Protein AF-A0A100Y0W7-F1 (afdb_monomer)

Mean predicted aligned error: 9.93 Å

Sequence (230 aa):
MTDGGTDMRRGWVAVLLLLGLSGCAISPTANEPKPDDRARCEGVLGTSAITWLQRRRAQEELRFGADLGVDAARDRILEELGAWRPDSSPTDSFSADMCFVDGDGPGDYILDYRTSHDPLETVGAQTPRGTRAKVNADVVLTSDWIPPGAESARPGEGIYRVYVACQAPQAVPEQRTGVFLRGELTDTLTGETDPRVPYTHLLHSARVMVKALGCANEPVVPARPPASVR

Solvent-accessible surface area (backbone atoms only — not comparable to full-atom values): 13471 Å² total; per-residue (Å²): 130,85,87,80,88,85,80,91,81,92,79,92,75,85,78,79,79,81,76,80,76,82,72,82,74,78,66,82,75,78,73,76,65,51,96,55,17,54,58,43,30,33,69,42,40,32,59,69,43,55,57,45,52,50,64,74,44,68,89,49,68,72,47,36,37,44,85,33,53,72,68,60,41,33,54,52,52,47,51,53,57,65,66,64,49,100,87,53,77,87,66,90,67,64,73,34,47,39,22,38,36,40,46,81,59,82,41,40,37,39,33,36,38,28,66,38,69,67,41,77,92,72,56,58,40,94,44,100,73,28,42,64,42,78,74,59,96,42,32,33,37,29,26,32,59,38,55,71,86,46,102,54,100,55,48,32,31,36,40,40,36,40,40,30,35,51,28,42,70,94,53,64,80,65,42,51,72,57,40,27,43,31,39,39,38,41,35,43,49,74,66,78,80,61,58,59,56,62,42,32,29,52,34,42,24,51,42,51,50,50,62,68,53,52,27,69,70,66,57,83,67,53,85,56,64,60,91,83,63,117

Structure (mmCIF, N/CA/C/O backbone):
data_AF-A0A100Y0W7-F1
#
_entry.id   AF-A0A100Y0W7-F1
#
loop_
_atom_site.group_PDB
_atom_site.id
_atom_site.type_symbol
_atom_site.label_atom_id
_atom_site.label_alt_id
_atom_site.label_comp_id
_atom_site.label_asym_id
_atom_site.label_entity_id
_atom_site.label_seq_id
_atom_site.pdbx_PDB_ins_code
_atom_site.Cartn_x
_atom_site.Cartn_y
_atom_site.Cartn_z
_atom_site.occupancy
_atom_site.B_iso_or_equiv
_atom_site.auth_seq_id
_atom_site.auth_comp_id
_atom_site.auth_asym_id
_atom_site.auth_atom_id
_atom_site.pdbx_PDB_model_num
ATOM 1 N N . MET A 1 1 ? -40.324 61.123 43.848 1.00 38.84 1 MET A N 1
ATOM 2 C CA . MET A 1 1 ? -41.351 62.175 43.664 1.00 38.84 1 MET A CA 1
ATOM 3 C C . MET A 1 1 ? -41.024 62.909 42.378 1.00 38.84 1 MET A C 1
ATOM 5 O O . MET A 1 1 ? -39.833 63.068 42.152 1.00 38.84 1 MET A O 1
ATOM 9 N N . THR A 1 2 ? -42.053 63.296 41.606 1.00 40.06 2 THR A N 1
ATOM 10 C CA . THR A 1 2 ? -42.031 64.226 40.443 1.00 40.06 2 THR A CA 1
ATOM 11 C C . THR A 1 2 ? -41.002 63.899 39.346 1.00 40.06 2 THR A C 1
ATOM 13 O O . THR A 1 2 ? -39.807 64.065 39.552 1.00 40.06 2 THR A O 1
ATOM 16 N N . ASP A 1 3 ? -41.397 63.287 38.226 1.00 39.16 3 ASP A N 1
ATOM 17 C CA . ASP A 1 3 ? -42.003 63.907 37.014 1.00 39.16 3 ASP A CA 1
ATOM 18 C C . ASP A 1 3 ? -40.932 64.026 35.906 1.00 39.16 3 ASP A C 1
ATOM 20 O O . ASP A 1 3 ? -39.749 64.119 36.210 1.00 39.16 3 ASP A O 1
ATOM 24 N N . GLY A 1 4 ? -41.235 63.999 34.604 1.00 37.53 4 GLY A N 1
ATOM 25 C CA . GLY A 1 4 ? -42.529 63.824 33.933 1.00 37.53 4 GLY A CA 1
ATOM 26 C C . GLY A 1 4 ? -42.511 64.469 32.535 1.00 37.53 4 GLY A C 1
ATOM 27 O O . GLY A 1 4 ? -42.397 65.685 32.439 1.00 37.53 4 GLY A O 1
ATOM 28 N N . GLY A 1 5 ? -42.634 63.669 31.460 1.00 39.38 5 GLY A N 1
ATOM 29 C CA . GLY A 1 5 ? -42.641 64.137 30.053 1.00 39.38 5 GLY A CA 1
ATOM 30 C C . GLY A 1 5 ? -41.323 64.781 29.571 1.00 39.38 5 GLY A C 1
ATOM 31 O O . GLY A 1 5 ? -40.375 64.882 30.338 1.00 39.38 5 GLY A O 1
ATOM 32 N N . THR A 1 6 ? -41.134 65.260 28.334 1.00 42.31 6 THR A N 1
ATOM 33 C CA . THR A 1 6 ? -41.807 65.144 27.007 1.00 42.31 6 THR A CA 1
ATOM 34 C C . THR A 1 6 ? -40.937 65.974 26.030 1.00 42.31 6 THR A C 1
ATOM 36 O O . THR A 1 6 ? -40.366 66.968 26.467 1.00 42.31 6 THR A O 1
ATOM 39 N N . ASP A 1 7 ? -40.779 65.731 24.725 1.00 39.69 7 ASP A N 1
ATOM 40 C CA . ASP A 1 7 ? -41.197 64.678 23.778 1.00 39.69 7 ASP A CA 1
ATOM 41 C C . ASP A 1 7 ? -40.326 64.829 22.487 1.00 39.69 7 ASP A C 1
ATOM 43 O O . ASP A 1 7 ? -39.517 65.750 22.398 1.00 39.69 7 ASP A O 1
ATOM 47 N N . MET A 1 8 ? -40.554 64.008 21.450 1.00 42.62 8 MET A N 1
ATOM 48 C CA . MET A 1 8 ? -40.401 64.373 20.028 1.00 42.62 8 MET A CA 1
ATOM 49 C C . MET A 1 8 ? -38.984 64.724 19.498 1.00 42.62 8 MET A C 1
ATOM 51 O O . MET A 1 8 ? -38.523 65.858 19.611 1.00 42.62 8 MET A O 1
ATOM 55 N N . ARG A 1 9 ? -38.407 63.847 18.650 1.00 45.84 9 ARG A N 1
ATOM 56 C CA . ARG A 1 9 ? -38.307 64.102 17.184 1.00 45.84 9 ARG A CA 1
ATOM 57 C C . ARG A 1 9 ? -37.548 63.035 16.372 1.00 45.84 9 ARG A C 1
ATOM 59 O O . ARG A 1 9 ? -36.381 62.753 16.593 1.00 45.84 9 ARG A O 1
ATOM 66 N N . ARG A 1 10 ? -38.249 62.566 15.332 1.00 44.84 10 ARG A N 1
ATOM 67 C CA . ARG A 1 10 ? -37.795 62.119 13.995 1.00 44.84 10 ARG A CA 1
ATOM 68 C C . ARG A 1 10 ? -36.280 62.142 13.701 1.00 44.84 10 ARG A C 1
ATOM 70 O O . ARG A 1 10 ? -35.691 63.213 13.600 1.00 44.84 10 ARG A O 1
ATOM 77 N N . GLY A 1 11 ? -35.744 60.979 13.323 1.00 40.19 11 GLY A N 1
ATOM 78 C CA . GLY A 1 11 ? -34.433 60.839 12.678 1.00 40.19 11 GLY A CA 1
ATOM 79 C C . GLY A 1 11 ? -34.201 59.433 12.115 1.00 40.19 11 GLY A C 1
ATOM 80 O O . GLY A 1 11 ? -33.427 58.668 12.676 1.00 40.19 11 GLY A O 1
ATOM 81 N N . TRP A 1 12 ? -34.893 59.065 11.031 1.00 44.53 12 TRP A N 1
ATOM 82 C CA . TRP A 1 12 ? -34.631 57.801 10.326 1.00 44.53 12 TRP A CA 1
ATOM 83 C C . TRP A 1 12 ? -33.317 57.893 9.538 1.00 44.53 12 TRP A C 1
ATOM 85 O O . TRP A 1 12 ? -33.258 58.627 8.555 1.00 44.53 12 TRP A O 1
ATOM 95 N N . VAL A 1 13 ? -32.316 57.085 9.898 1.00 44.44 13 VAL A N 1
ATOM 96 C CA . VAL A 1 13 ? -31.247 56.666 8.976 1.00 44.44 13 VAL A CA 1
ATOM 97 C C . VAL A 1 13 ? -30.978 55.178 9.194 1.00 44.44 13 VAL A C 1
ATOM 99 O O . VAL A 1 13 ? -30.168 54.786 10.031 1.00 44.44 13 VAL A O 1
ATOM 102 N N . ALA A 1 14 ? -31.680 54.332 8.441 1.00 45.69 14 ALA A N 1
ATOM 103 C CA . ALA A 1 14 ? -31.374 52.909 8.375 1.00 45.69 14 ALA A CA 1
ATOM 104 C C . ALA A 1 14 ? -30.147 52.707 7.470 1.00 45.69 14 ALA A C 1
ATOM 106 O O . ALA A 1 14 ? -30.276 52.601 6.251 1.00 45.69 14 ALA A O 1
ATOM 107 N N . VAL A 1 15 ? -28.950 52.675 8.061 1.00 48.25 15 VAL A N 1
ATOM 108 C CA . VAL A 1 15 ? -27.731 52.280 7.341 1.00 48.25 15 VAL A CA 1
ATOM 109 C C . VAL A 1 15 ? -27.746 50.761 7.170 1.00 48.25 15 VAL A C 1
ATOM 111 O O . VAL A 1 15 ? -27.302 50.016 8.042 1.00 48.25 15 VAL A O 1
ATOM 114 N N . LEU A 1 16 ? -28.271 50.297 6.035 1.00 47.94 16 LEU A N 1
ATOM 115 C CA . LEU A 1 16 ? -28.140 48.907 5.598 1.00 47.94 16 LEU A CA 1
ATOM 116 C C . LEU A 1 16 ? -26.684 48.634 5.197 1.00 47.94 16 LEU A C 1
ATOM 118 O O . LEU A 1 16 ? -26.295 48.771 4.038 1.00 47.94 16 LEU A O 1
ATOM 122 N N . LEU A 1 17 ? -25.878 48.239 6.184 1.00 46.84 17 LEU A N 1
ATOM 123 C CA . LEU A 1 17 ? -24.559 47.649 5.981 1.00 46.84 17 LEU A CA 1
ATOM 124 C C . LEU A 1 17 ? -24.714 46.279 5.306 1.00 46.84 17 LEU A C 1
ATOM 126 O O . LEU A 1 17 ? -24.784 45.243 5.965 1.00 46.84 17 LEU A O 1
ATOM 130 N N . LEU A 1 18 ? -24.748 46.286 3.973 1.00 47.66 18 LEU A N 1
ATOM 131 C CA . LEU A 1 18 ? -24.557 45.100 3.139 1.00 47.66 18 LEU A CA 1
ATOM 132 C C . LEU A 1 18 ? -23.098 44.634 3.243 1.00 47.66 18 LEU A C 1
ATOM 134 O O . LEU A 1 18 ? -22.285 44.835 2.341 1.00 47.66 18 LEU A O 1
ATOM 138 N N . LEU A 1 19 ? -22.766 43.999 4.368 1.00 48.84 19 LEU A N 1
ATOM 139 C CA . LEU A 1 19 ? -21.557 43.199 4.504 1.00 48.84 19 LEU A CA 1
ATOM 140 C C . LEU A 1 19 ? -21.728 41.934 3.660 1.00 48.84 19 LEU A C 1
ATOM 142 O O . LEU A 1 19 ? -22.227 40.911 4.126 1.00 48.84 19 LEU A O 1
ATOM 146 N N . GLY A 1 20 ? -21.316 42.035 2.396 1.00 42.75 20 GLY A N 1
ATOM 147 C CA . GLY A 1 20 ? -21.128 40.893 1.512 1.00 42.75 20 GLY A CA 1
ATOM 148 C C . GLY A 1 20 ? -20.029 39.992 2.061 1.00 42.75 20 GLY A C 1
ATOM 149 O O . GLY A 1 20 ? -18.862 40.134 1.702 1.00 42.75 20 GLY A O 1
ATOM 150 N N . LEU A 1 21 ? -20.405 39.073 2.950 1.00 44.41 21 LEU A N 1
ATOM 151 C CA . LEU A 1 21 ? -19.554 37.972 3.375 1.00 44.41 21 LEU A CA 1
ATOM 152 C C . LEU A 1 21 ? -19.380 37.025 2.186 1.00 44.41 21 LEU A C 1
ATOM 154 O O . LEU A 1 21 ? -20.158 36.091 2.000 1.00 44.41 21 LEU A O 1
ATOM 158 N N . SER A 1 22 ? -18.338 37.276 1.393 1.00 43.94 22 SER A N 1
ATOM 159 C CA . SER A 1 22 ? -17.788 36.341 0.409 1.00 43.94 22 SER A CA 1
ATOM 160 C C . SER A 1 22 ? -17.183 35.137 1.134 1.00 43.94 22 SER A C 1
ATOM 162 O O . SER A 1 22 ? -15.966 34.970 1.210 1.00 43.94 22 SER A O 1
ATOM 164 N N . GLY A 1 23 ? -18.051 34.322 1.731 1.00 41.88 23 GLY A N 1
ATOM 165 C CA . GLY A 1 23 ? -17.698 33.080 2.390 1.00 41.88 23 GLY A CA 1
ATOM 166 C C . GLY A 1 23 ? -17.291 32.044 1.357 1.00 41.88 23 GLY A C 1
ATOM 167 O O . GLY A 1 23 ? -18.095 31.192 0.992 1.00 41.88 23 GLY A O 1
ATOM 168 N N . CYS A 1 24 ? -16.031 32.085 0.922 1.00 47.50 24 CYS A N 1
ATOM 169 C CA . CYS A 1 24 ? -15.380 30.982 0.218 1.00 47.50 24 CYS A CA 1
ATOM 170 C C . CYS A 1 24 ? -15.120 29.815 1.186 1.00 47.50 24 CYS A C 1
ATOM 172 O O . CYS A 1 24 ? -13.986 29.386 1.382 1.00 47.50 24 CYS A O 1
ATOM 174 N N . ALA A 1 25 ? -16.186 29.300 1.799 1.00 42.66 25 ALA A N 1
ATOM 175 C CA . ALA A 1 25 ? -16.190 28.022 2.484 1.00 42.66 25 ALA A CA 1
ATOM 176 C C . ALA A 1 25 ? -16.326 26.919 1.428 1.00 42.66 25 ALA A C 1
ATOM 178 O O . ALA A 1 25 ? -17.373 26.288 1.289 1.00 42.66 25 ALA A O 1
ATOM 179 N N . ILE A 1 26 ? -15.247 26.691 0.672 1.00 40.62 26 ILE A N 1
ATOM 180 C CA . ILE A 1 26 ? -15.052 25.409 -0.007 1.00 40.62 26 ILE A CA 1
ATOM 181 C C . ILE A 1 26 ? -14.664 24.418 1.093 1.00 40.62 26 ILE A C 1
ATOM 183 O O . ILE A 1 26 ? -13.495 24.087 1.283 1.00 40.62 26 ILE A O 1
ATOM 187 N N . SER A 1 27 ? -15.661 23.984 1.863 1.00 38.25 27 SER A N 1
ATOM 188 C CA . SER A 1 27 ? -15.555 22.704 2.549 1.00 38.25 27 SER A CA 1
ATOM 189 C C . SER A 1 27 ? -15.340 21.653 1.461 1.00 38.25 27 SER A C 1
ATOM 191 O O . SER A 1 27 ? -16.097 21.669 0.483 1.00 38.25 27 SER A O 1
ATOM 193 N N . PRO A 1 28 ? -14.353 20.749 1.580 1.00 39.84 28 PRO A N 1
ATOM 194 C CA . PRO A 1 28 ? -14.324 19.588 0.712 1.0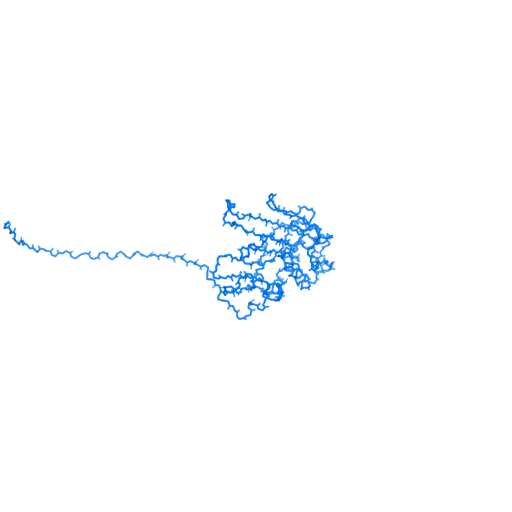0 39.84 28 PRO A CA 1
ATOM 195 C C . PRO A 1 28 ? -15.633 18.838 0.954 1.00 39.84 28 PRO A C 1
ATOM 197 O O . PRO A 1 28 ? -15.915 18.400 2.070 1.00 39.84 28 PRO A O 1
ATOM 200 N N . THR A 1 29 ? -16.478 18.760 -0.072 1.00 40.59 29 THR A N 1
ATOM 201 C CA . THR A 1 29 ? -17.655 17.900 -0.031 1.00 40.59 29 THR A CA 1
ATOM 202 C C . THR A 1 29 ? -17.145 16.480 0.115 1.00 40.59 29 THR A C 1
ATOM 204 O O . THR A 1 29 ? -16.575 15.944 -0.836 1.00 40.59 29 THR A O 1
ATOM 207 N N . ALA A 1 30 ? -17.331 15.888 1.296 1.00 48.34 30 ALA A N 1
ATOM 208 C CA . ALA A 1 30 ? -17.222 14.450 1.455 1.00 48.34 30 ALA A CA 1
ATOM 209 C C . ALA A 1 30 ? -18.121 13.825 0.382 1.00 48.34 30 ALA A C 1
ATOM 211 O O . ALA A 1 30 ? -19.329 14.075 0.367 1.00 48.34 30 ALA A O 1
ATOM 212 N N . ASN A 1 31 ? -17.512 13.125 -0.577 1.00 53.84 31 ASN A N 1
ATOM 213 C CA . ASN A 1 31 ? -18.252 12.483 -1.652 1.00 53.84 31 ASN A CA 1
ATOM 214 C C . ASN A 1 31 ? -19.249 11.513 -1.010 1.00 53.84 31 ASN A C 1
ATOM 216 O O . ASN A 1 31 ? -18.844 10.682 -0.198 1.00 53.84 31 ASN A O 1
ATOM 220 N N . GLU A 1 32 ? -20.538 11.622 -1.350 1.00 51.25 32 GLU A N 1
ATOM 221 C CA . GLU A 1 32 ? -21.532 10.662 -0.862 1.00 51.25 32 GLU A CA 1
ATOM 222 C C . GLU A 1 32 ? -21.077 9.237 -1.232 1.00 51.25 32 GLU A C 1
ATOM 224 O O . GLU A 1 32 ? -20.754 9.009 -2.407 1.00 51.25 32 GLU A O 1
ATOM 229 N N . PRO A 1 33 ? -21.042 8.287 -0.272 1.00 56.53 33 PRO A N 1
ATOM 230 C CA . PRO A 1 33 ? -20.623 6.914 -0.534 1.00 56.53 33 PRO A CA 1
ATOM 231 C C . PRO A 1 33 ? -21.428 6.311 -1.682 1.00 56.53 33 PRO A C 1
ATOM 233 O O . PRO A 1 33 ? -22.657 6.194 -1.607 1.00 56.53 33 PRO A O 1
ATOM 236 N N . LYS A 1 34 ? -20.758 5.913 -2.765 1.00 68.25 34 LYS A N 1
ATOM 237 C CA . LYS A 1 34 ? -21.446 5.286 -3.896 1.00 68.25 34 LYS A CA 1
ATOM 238 C C . LYS A 1 34 ? -21.741 3.829 -3.526 1.00 68.25 34 LYS A C 1
ATOM 240 O O . LYS A 1 34 ? -20.903 3.185 -2.894 1.00 68.25 34 LYS A O 1
ATOM 245 N N . PRO A 1 35 ? -22.869 3.244 -3.975 1.00 58.19 35 PRO A N 1
ATOM 246 C CA . PRO A 1 35 ? -23.234 1.857 -3.645 1.00 58.19 35 PRO A CA 1
ATOM 247 C C . PRO A 1 35 ? -22.194 0.779 -4.012 1.00 58.19 35 PRO A C 1
ATOM 249 O O . PRO A 1 35 ? -22.304 -0.356 -3.558 1.00 58.19 35 PRO A O 1
ATOM 252 N N . ASP A 1 36 ? -21.204 1.125 -4.839 1.00 86.19 36 ASP A N 1
ATOM 253 C CA . ASP A 1 36 ? -20.120 0.264 -5.324 1.00 86.19 36 ASP A CA 1
ATOM 254 C C . ASP A 1 36 ? -18.810 0.408 -4.510 1.00 86.19 36 ASP A C 1
ATOM 256 O O . ASP A 1 36 ? -17.929 -0.445 -4.590 1.00 86.19 36 ASP A O 1
ATOM 260 N N . ASP A 1 37 ? -18.658 1.449 -3.682 1.00 92.06 37 ASP A N 1
ATOM 261 C CA . ASP A 1 37 ? -17.366 1.781 -3.054 1.00 92.06 37 ASP A CA 1
ATOM 262 C C . ASP A 1 37 ? -16.920 0.723 -2.036 1.00 92.06 37 ASP A C 1
ATOM 264 O O . ASP A 1 37 ? -15.749 0.338 -1.996 1.00 92.06 37 ASP A O 1
ATOM 268 N N . ARG A 1 38 ? -17.867 0.128 -1.300 1.00 93.56 38 ARG A N 1
ATOM 269 C CA . ARG A 1 38 ? -17.585 -1.043 -0.458 1.00 93.56 38 ARG A CA 1
ATOM 270 C C . ARG A 1 38 ? -17.090 -2.237 -1.282 1.00 93.56 38 ARG A C 1
ATOM 272 O O . ARG A 1 38 ? -16.161 -2.916 -0.850 1.00 93.56 38 ARG A O 1
ATOM 279 N N . ALA A 1 39 ? -17.683 -2.505 -2.446 1.00 93.75 39 ALA A N 1
ATOM 280 C CA . ALA A 1 39 ? -17.278 -3.622 -3.300 1.00 93.75 39 ALA A CA 1
ATOM 281 C C . ALA A 1 39 ? -15.874 -3.398 -3.893 1.00 93.75 39 ALA A C 1
ATOM 283 O O . ALA A 1 39 ? -15.080 -4.337 -3.969 1.00 93.75 39 ALA A O 1
ATOM 284 N N . ARG A 1 40 ? -15.523 -2.147 -4.219 1.00 93.81 40 ARG A N 1
ATOM 285 C CA . ARG A 1 40 ? -14.163 -1.745 -4.622 1.00 93.81 40 ARG A CA 1
ATOM 286 C C . ARG A 1 40 ? -13.154 -1.947 -3.495 1.00 93.81 40 ARG A C 1
ATOM 288 O O . ARG A 1 40 ? -12.141 -2.611 -3.709 1.00 93.81 40 ARG A O 1
ATOM 295 N N . CYS A 1 41 ? -13.470 -1.469 -2.291 1.00 96.50 41 CYS A N 1
ATOM 296 C CA . CYS A 1 41 ? -12.682 -1.712 -1.083 1.00 96.50 41 CYS A CA 1
ATOM 297 C C . CYS A 1 41 ? -12.486 -3.216 -0.808 1.00 96.50 41 CYS A C 1
ATOM 299 O O . CYS A 1 41 ? -11.361 -3.655 -0.571 1.00 96.50 41 CYS A O 1
ATOM 301 N N . GLU A 1 42 ? -13.542 -4.034 -0.903 1.00 95.81 42 GLU A N 1
ATOM 302 C CA . GLU A 1 42 ? -13.451 -5.498 -0.785 1.00 95.81 42 GLU A CA 1
ATOM 303 C C . GLU A 1 42 ? -12.597 -6.127 -1.901 1.00 95.81 42 GLU A C 1
ATOM 305 O O . GLU A 1 42 ? -11.871 -7.084 -1.634 1.00 95.81 42 GLU A O 1
ATOM 310 N N . GLY A 1 43 ? -12.627 -5.581 -3.120 1.00 95.19 43 GLY A N 1
ATOM 311 C CA . GLY A 1 43 ? -11.820 -6.039 -4.254 1.00 95.19 43 GLY A CA 1
ATOM 312 C C . GLY A 1 43 ? -10.324 -5.720 -4.147 1.00 95.19 43 GLY A C 1
ATOM 313 O O . GLY A 1 43 ? -9.511 -6.478 -4.678 1.00 95.19 43 GLY A O 1
ATOM 314 N N . VAL A 1 44 ? -9.947 -4.637 -3.453 1.00 96.88 44 VAL A N 1
ATOM 315 C CA . VAL A 1 44 ? -8.543 -4.208 -3.316 1.00 96.88 44 VAL A CA 1
ATOM 316 C C . VAL A 1 44 ? -7.913 -4.587 -1.968 1.00 96.88 44 VAL A C 1
ATOM 318 O O . VAL A 1 44 ? -6.782 -5.064 -1.952 1.00 96.88 44 VAL A O 1
ATOM 321 N N . LEU A 1 45 ? -8.617 -4.453 -0.839 1.00 97.06 45 LEU A N 1
ATOM 322 C CA . LEU A 1 45 ? -8.127 -4.880 0.485 1.00 97.06 45 LEU A CA 1
ATOM 323 C C . LEU A 1 45 ? -8.413 -6.364 0.778 1.00 97.06 45 LEU A C 1
ATOM 325 O O . LEU A 1 45 ? -7.759 -6.969 1.631 1.00 97.06 45 LEU A O 1
ATOM 329 N N . GLY A 1 46 ? -9.379 -6.958 0.073 1.00 96.56 46 GLY A N 1
ATOM 330 C CA . GLY A 1 46 ? -9.875 -8.309 0.314 1.00 96.56 46 GLY A CA 1
ATOM 331 C C . GLY A 1 46 ? -10.944 -8.358 1.411 1.00 96.56 46 GLY A C 1
ATOM 332 O O . GLY A 1 46 ? -10.849 -7.689 2.442 1.00 96.56 46 GLY A O 1
ATOM 333 N N . THR A 1 47 ? -11.943 -9.232 1.251 1.00 96.75 47 THR A N 1
ATOM 334 C CA . THR A 1 47 ? -13.061 -9.413 2.204 1.00 96.75 47 THR A CA 1
ATOM 335 C C . THR A 1 47 ? -12.601 -9.644 3.651 1.00 96.75 47 THR A C 1
ATOM 337 O O . THR A 1 47 ? -13.268 -9.217 4.595 1.00 96.75 47 THR A O 1
ATOM 340 N N . SER A 1 48 ? -11.444 -10.289 3.851 1.00 96.50 48 SER A N 1
ATOM 341 C CA . SER A 1 48 ? -10.855 -10.523 5.177 1.00 96.50 48 SER A CA 1
ATOM 342 C C . SER A 1 48 ? -10.491 -9.234 5.919 1.00 96.50 48 SER A C 1
ATOM 344 O O . SER A 1 48 ? -10.718 -9.170 7.127 1.00 96.50 48 SER A O 1
ATOM 346 N N . ALA A 1 49 ? -9.980 -8.219 5.214 1.00 97.25 49 ALA A N 1
ATOM 347 C CA . ALA A 1 49 ? -9.658 -6.918 5.795 1.00 97.25 49 ALA A CA 1
ATOM 348 C C . ALA A 1 49 ? -10.936 -6.181 6.212 1.00 97.25 49 ALA A C 1
ATOM 350 O O . ALA A 1 49 ? -11.052 -5.728 7.347 1.00 97.25 49 ALA A O 1
ATOM 351 N N . ILE A 1 50 ? -11.948 -6.168 5.339 1.00 97.06 50 ILE A N 1
ATOM 352 C CA . ILE A 1 50 ? -13.237 -5.511 5.605 1.00 97.06 50 ILE A CA 1
ATOM 353 C C . ILE A 1 50 ? -13.976 -6.187 6.774 1.00 97.06 50 ILE A C 1
ATOM 355 O O . ILE A 1 50 ? -14.483 -5.516 7.670 1.00 97.06 50 ILE A O 1
ATOM 359 N N . THR A 1 51 ? -13.937 -7.522 6.849 1.00 97.00 51 THR A N 1
ATOM 360 C CA . THR A 1 51 ? -14.477 -8.300 7.984 1.00 97.00 51 THR A CA 1
ATOM 361 C C . THR A 1 51 ? -13.677 -8.087 9.279 1.00 97.00 51 THR A C 1
ATOM 363 O O . THR A 1 51 ? -14.197 -8.265 10.382 1.00 97.00 51 THR A O 1
ATOM 366 N N . TRP A 1 52 ? -12.389 -7.747 9.194 1.00 97.56 52 TRP A N 1
ATOM 367 C CA . TRP A 1 52 ? -11.595 -7.361 10.361 1.00 97.56 52 TRP A CA 1
ATOM 368 C C . TRP A 1 52 ? -11.950 -5.944 10.833 1.00 97.56 52 TRP A C 1
ATOM 370 O O . TRP A 1 52 ? -12.274 -5.798 12.010 1.00 97.56 52 TRP A O 1
ATOM 380 N N . LEU A 1 53 ? -12.024 -4.958 9.930 1.00 97.00 53 LEU A N 1
ATOM 381 C CA . LEU A 1 53 ? -12.454 -3.583 10.233 1.00 97.00 53 LEU A CA 1
ATOM 382 C C . LEU A 1 53 ? -13.827 -3.563 10.923 1.00 97.00 53 LEU A C 1
ATOM 384 O O . LEU A 1 53 ? -13.964 -3.013 12.014 1.00 97.00 53 LEU A O 1
ATOM 388 N N . GLN A 1 54 ? -14.815 -4.262 10.354 1.00 95.62 54 GLN A N 1
ATOM 389 C CA . GLN A 1 54 ? -16.170 -4.371 10.915 1.00 95.62 54 GLN A CA 1
ATOM 390 C C . GLN A 1 54 ? -16.194 -4.981 12.321 1.00 95.62 54 GLN A C 1
ATOM 392 O O . GLN A 1 54 ? -16.958 -4.540 13.171 1.00 95.62 54 GLN A O 1
ATOM 397 N N . ARG A 1 55 ? -15.346 -5.978 12.608 1.00 95.94 55 ARG A N 1
ATOM 398 C CA . ARG A 1 55 ? -15.235 -6.544 13.966 1.00 95.94 55 ARG A CA 1
ATOM 399 C C . ARG A 1 55 ? -14.500 -5.613 14.927 1.00 95.94 55 ARG A C 1
ATOM 401 O O . ARG A 1 55 ? -14.782 -5.637 16.121 1.00 95.94 55 ARG A O 1
ATOM 408 N N . ARG A 1 56 ? -13.554 -4.818 14.426 1.00 94.69 56 ARG A N 1
ATOM 409 C CA . ARG A 1 56 ? -12.748 -3.890 15.222 1.00 94.69 56 ARG A CA 1
ATOM 410 C C . ARG A 1 56 ? -13.531 -2.636 15.622 1.00 94.69 56 ARG A C 1
ATOM 412 O O . ARG A 1 56 ? -13.338 -2.155 16.734 1.00 94.69 56 ARG A O 1
ATOM 419 N N . ARG A 1 57 ? -14.451 -2.176 14.767 1.00 93.19 57 ARG A N 1
ATOM 420 C CA . ARG A 1 57 ? -15.390 -1.062 15.000 1.00 93.19 57 ARG A CA 1
ATOM 421 C C . ARG A 1 57 ? -16.848 -1.556 15.062 1.00 93.19 57 ARG A C 1
ATOM 423 O O . ARG A 1 57 ? -17.752 -0.932 14.529 1.00 93.19 57 ARG A O 1
ATOM 430 N N . ALA A 1 58 ? -17.097 -2.683 15.737 1.00 90.31 58 ALA A N 1
ATOM 431 C CA . ALA A 1 58 ? -18.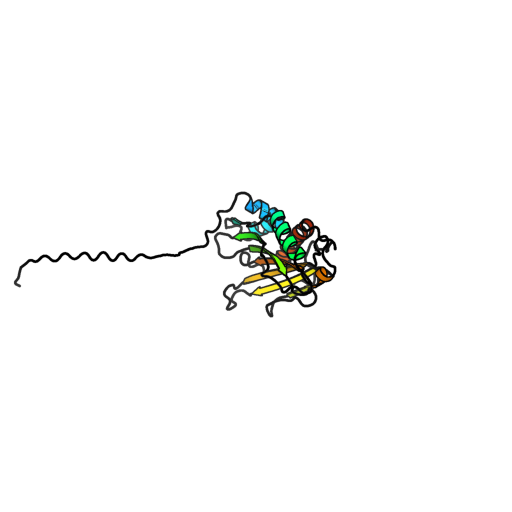397 -3.381 15.751 1.00 90.31 58 ALA A CA 1
ATOM 432 C C . ALA A 1 58 ? -19.572 -2.629 16.423 1.00 90.31 58 ALA A C 1
ATOM 434 O O . ALA A 1 58 ? -20.630 -3.220 16.638 1.00 90.31 58 ALA A O 1
ATOM 435 N N . GLN A 1 59 ? -19.380 -1.374 16.830 1.00 89.38 59 GLN A N 1
ATOM 436 C CA . GLN A 1 59 ? -20.394 -0.494 17.423 1.00 89.38 59 GLN A CA 1
ATOM 437 C C . GLN A 1 59 ? -20.656 0.758 16.564 1.00 89.38 59 GLN A C 1
ATOM 439 O O . GLN A 1 59 ? -21.400 1.632 16.995 1.00 89.38 59 GLN A O 1
ATOM 444 N N . GLU A 1 60 ? -20.048 0.853 15.379 1.00 91.56 60 GLU A N 1
ATOM 445 C CA . GLU A 1 60 ? -20.118 2.011 14.481 1.00 91.56 60 GLU A CA 1
ATOM 446 C C . GLU A 1 60 ? -20.558 1.577 13.081 1.00 91.56 60 GLU A C 1
ATOM 448 O O . GLU A 1 60 ? -20.281 0.450 12.653 1.00 91.56 60 GLU A O 1
ATOM 453 N N . GLU A 1 61 ? -21.213 2.477 12.347 1.00 91.94 61 GLU A N 1
ATOM 454 C CA . GLU A 1 61 ? -21.477 2.262 10.929 1.00 91.94 61 GLU A CA 1
ATOM 455 C C . GLU A 1 61 ? -20.246 2.682 10.114 1.00 91.94 61 GLU A C 1
ATOM 457 O O . GLU A 1 61 ? -19.902 3.859 10.030 1.00 91.94 61 GLU A O 1
ATOM 462 N N . LEU A 1 62 ? -19.551 1.701 9.528 1.00 95.19 62 LEU A N 1
ATOM 463 C CA . LEU A 1 62 ? -18.408 1.976 8.657 1.00 95.19 62 LEU A CA 1
ATOM 464 C C . LEU A 1 62 ? -18.880 2.457 7.286 1.00 95.19 62 LEU A C 1
ATOM 466 O O . LEU A 1 62 ? -19.639 1.750 6.612 1.00 95.19 62 LEU A O 1
ATOM 470 N N . ARG A 1 63 ? -18.366 3.605 6.839 1.00 95.69 63 ARG A N 1
ATOM 471 C CA . ARG A 1 63 ? -18.589 4.118 5.482 1.00 95.69 63 ARG A CA 1
ATOM 472 C C . ARG A 1 63 ? -17.357 3.827 4.631 1.00 95.69 63 ARG A C 1
ATOM 474 O O . ARG A 1 63 ? -16.242 3.720 5.134 1.00 95.69 63 ARG A O 1
ATOM 481 N N . PHE A 1 64 ? -17.578 3.653 3.334 1.00 95.19 64 PHE A N 1
ATOM 482 C CA . PHE A 1 64 ? -16.555 3.250 2.372 1.00 95.19 64 PHE A CA 1
ATOM 483 C C . PHE A 1 64 ? -16.534 4.251 1.221 1.00 95.19 64 PHE A C 1
ATOM 485 O O . PHE A 1 64 ? -17.591 4.573 0.680 1.00 95.19 64 PHE A O 1
ATOM 492 N N . GLY A 1 65 ? -15.344 4.699 0.835 1.00 93.75 65 GLY A N 1
ATOM 493 C CA . GLY A 1 65 ? -15.097 5.508 -0.354 1.00 93.75 65 GLY A CA 1
ATOM 494 C C . GLY A 1 65 ? -13.997 4.883 -1.208 1.00 93.75 65 GLY A C 1
ATOM 495 O O . GLY A 1 65 ? -13.111 4.201 -0.694 1.00 93.75 65 GLY A O 1
ATOM 496 N N . ALA A 1 66 ? -14.049 5.099 -2.519 1.00 91.69 66 ALA A N 1
ATOM 497 C CA . ALA A 1 66 ? -12.985 4.712 -3.439 1.00 91.69 66 ALA A CA 1
ATOM 498 C C . ALA A 1 66 ? -12.979 5.669 -4.635 1.00 91.69 66 ALA A C 1
ATOM 500 O O . ALA A 1 66 ? -13.873 5.612 -5.488 1.00 91.69 66 ALA A O 1
ATOM 501 N N . ASP A 1 67 ? -11.968 6.536 -4.711 1.00 88.50 67 ASP A N 1
ATOM 502 C CA . ASP A 1 67 ? -11.860 7.515 -5.794 1.00 88.50 67 ASP A CA 1
ATOM 503 C C . ASP A 1 67 ? -11.582 6.820 -7.130 1.00 88.50 67 ASP A C 1
ATOM 505 O O . ASP A 1 67 ? -12.155 7.191 -8.159 1.00 88.50 67 ASP A O 1
ATOM 509 N N . LEU A 1 68 ? -10.766 5.758 -7.111 1.00 85.88 68 LEU A N 1
ATOM 510 C CA . LEU A 1 68 ? -10.409 4.979 -8.293 1.00 85.88 68 LEU A CA 1
ATOM 511 C C . LEU A 1 68 ? -10.514 3.469 -8.061 1.00 85.88 68 LEU A C 1
ATOM 513 O O . LEU A 1 68 ? -10.035 2.917 -7.074 1.00 85.88 68 LEU A O 1
ATOM 517 N N . GLY A 1 69 ? -11.104 2.780 -9.040 1.00 89.88 69 GLY A N 1
ATOM 518 C CA . GLY A 1 69 ? -11.023 1.324 -9.143 1.00 89.88 69 GLY A CA 1
ATOM 519 C C . GLY A 1 69 ? -9.663 0.860 -9.677 1.00 89.88 69 GLY A C 1
ATOM 520 O O . GLY A 1 69 ? -8.928 1.627 -10.302 1.00 89.88 69 GLY A O 1
ATOM 521 N N . VAL A 1 70 ? -9.362 -0.429 -9.484 1.00 93.88 70 VAL A N 1
ATOM 522 C CA . VAL A 1 70 ? -8.085 -1.070 -9.861 1.00 93.88 70 VAL A CA 1
ATOM 523 C C . VAL A 1 70 ? -7.681 -0.802 -11.317 1.00 93.88 70 VAL A C 1
ATOM 525 O O . VAL A 1 70 ? -6.516 -0.510 -11.566 1.00 93.88 70 VAL A O 1
ATOM 528 N N . ASP A 1 71 ? -8.618 -0.841 -12.271 1.00 94.50 71 ASP A N 1
ATOM 529 C CA . ASP A 1 71 ? -8.327 -0.566 -13.687 1.00 94.50 71 ASP A CA 1
ATOM 530 C C . ASP A 1 71 ? -7.887 0.887 -13.939 1.00 94.50 71 ASP A C 1
ATOM 532 O O . ASP A 1 71 ? -6.909 1.123 -14.644 1.00 94.50 71 ASP A O 1
ATOM 536 N N . ALA A 1 72 ? -8.561 1.865 -13.328 1.00 92.12 72 ALA A N 1
ATOM 537 C CA . ALA A 1 72 ? -8.236 3.280 -13.518 1.00 92.12 72 ALA A CA 1
ATOM 538 C C . ALA A 1 72 ? -6.906 3.657 -12.843 1.00 92.12 72 ALA A C 1
ATOM 540 O O . ALA A 1 72 ? -6.117 4.423 -13.398 1.00 92.12 72 ALA A O 1
ATOM 541 N N . ALA A 1 73 ? -6.631 3.078 -11.671 1.00 94.06 73 ALA A N 1
ATOM 542 C CA . ALA A 1 73 ? -5.345 3.221 -10.999 1.00 94.06 73 ALA A CA 1
ATOM 543 C C . ALA A 1 73 ? -4.211 2.533 -11.774 1.00 94.06 73 ALA A C 1
ATOM 545 O O . ALA A 1 73 ? -3.144 3.123 -11.931 1.00 94.06 73 ALA A O 1
ATOM 546 N N . ARG A 1 74 ? -4.445 1.327 -12.322 1.00 95.00 74 ARG A N 1
ATOM 547 C CA . ARG A 1 74 ? -3.507 0.642 -13.228 1.00 95.00 74 ARG A CA 1
ATOM 548 C C . ARG A 1 74 ? -3.119 1.554 -14.385 1.00 95.00 74 ARG A C 1
ATOM 550 O O . ARG A 1 74 ? -1.930 1.729 -14.622 1.00 95.00 74 ARG A O 1
ATOM 557 N N . ASP A 1 75 ? -4.097 2.110 -15.096 1.00 94.12 75 ASP A N 1
ATOM 558 C CA . ASP A 1 75 ? -3.836 2.880 -16.314 1.00 94.12 75 ASP A CA 1
ATOM 559 C C . ASP A 1 75 ? -2.988 4.127 -16.022 1.00 94.12 75 ASP A C 1
ATOM 561 O O . ASP A 1 75 ? -2.020 4.388 -16.735 1.00 94.12 75 ASP A O 1
ATOM 565 N N . ARG A 1 76 ? -3.264 4.830 -14.914 1.00 93.06 76 ARG A N 1
ATOM 566 C CA . ARG A 1 76 ? -2.455 5.974 -14.458 1.00 93.06 76 ARG A CA 1
ATOM 567 C C . ARG A 1 76 ? -1.055 5.591 -13.983 1.00 93.06 76 ARG A C 1
ATOM 569 O O . ARG A 1 76 ? -0.088 6.253 -14.337 1.00 93.06 76 ARG A O 1
ATOM 576 N N . ILE A 1 77 ? -0.919 4.507 -13.225 1.00 93.25 77 ILE A N 1
ATOM 577 C CA . ILE A 1 77 ? 0.392 4.051 -12.743 1.00 93.25 77 ILE A CA 1
ATOM 578 C C . ILE A 1 77 ? 1.254 3.537 -13.909 1.00 93.25 77 ILE A C 1
ATOM 580 O O . ILE A 1 77 ? 2.460 3.773 -13.928 1.00 93.25 77 ILE A O 1
ATOM 584 N N . LEU A 1 78 ? 0.664 2.879 -14.915 1.00 92.44 78 LEU A N 1
ATOM 585 C CA . LEU A 1 78 ? 1.378 2.490 -16.138 1.00 92.44 78 LEU A CA 1
ATOM 586 C C . LEU A 1 78 ? 1.786 3.699 -16.989 1.00 92.44 78 LEU A C 1
ATOM 588 O O . LEU A 1 78 ? 2.864 3.663 -17.582 1.00 92.44 78 LEU A O 1
ATOM 592 N N . GLU A 1 79 ? 0.971 4.757 -17.032 1.00 90.88 79 GLU A N 1
ATOM 593 C CA . GLU A 1 79 ? 1.319 6.037 -17.663 1.00 90.88 79 GLU A CA 1
ATOM 594 C C . GLU A 1 79 ? 2.561 6.658 -16.996 1.00 90.88 79 GLU A C 1
ATOM 596 O O . GLU A 1 79 ? 3.539 6.942 -17.689 1.00 90.88 79 GLU A O 1
ATOM 601 N N . GLU A 1 80 ? 2.589 6.769 -15.661 1.00 89.88 80 GLU A N 1
ATOM 602 C CA . GLU A 1 80 ? 3.750 7.296 -14.921 1.00 89.88 80 GLU A CA 1
ATOM 603 C C . GLU A 1 80 ? 5.007 6.429 -15.075 1.00 89.88 80 GLU A C 1
ATOM 605 O O . GLU A 1 80 ? 6.075 6.930 -15.439 1.00 89.88 80 GLU A O 1
ATOM 610 N N . LEU A 1 81 ? 4.892 5.115 -14.840 1.00 89.00 81 LEU A N 1
ATOM 611 C CA . LEU A 1 81 ? 6.011 4.185 -15.001 1.00 89.00 81 LEU A CA 1
ATOM 612 C C . LEU A 1 81 ? 6.552 4.256 -16.439 1.00 89.00 81 LEU A C 1
ATOM 614 O O . LEU A 1 81 ? 7.760 4.387 -16.644 1.00 89.00 81 LEU A O 1
ATOM 618 N N . GLY A 1 82 ? 5.672 4.213 -17.443 1.00 86.19 82 GLY A N 1
ATOM 619 C CA . GLY A 1 82 ? 6.031 4.282 -18.861 1.00 86.19 82 GLY A CA 1
ATOM 620 C C . GLY A 1 82 ? 6.661 5.613 -19.291 1.00 86.19 82 GLY A C 1
ATOM 621 O O . GLY A 1 82 ? 7.465 5.625 -20.233 1.00 86.19 82 GLY A O 1
ATOM 622 N N . ALA A 1 83 ? 6.353 6.713 -18.601 1.00 87.56 83 ALA A N 1
ATOM 623 C CA . ALA A 1 83 ? 6.949 8.029 -18.826 1.00 87.56 83 ALA A CA 1
ATOM 624 C C . ALA A 1 83 ? 8.362 8.169 -18.227 1.00 87.56 83 ALA A C 1
ATOM 626 O O . ALA A 1 83 ? 9.194 8.859 -18.816 1.00 87.56 83 ALA A O 1
ATOM 627 N N . TRP A 1 84 ? 8.659 7.493 -17.110 1.00 90.44 84 TRP A N 1
ATOM 628 C CA . TRP A 1 84 ? 9.941 7.608 -16.403 1.00 90.44 84 TRP A CA 1
ATOM 629 C C . TRP A 1 84 ? 11.168 7.275 -17.269 1.00 90.44 84 TRP A C 1
ATOM 631 O O . TRP A 1 84 ? 11.192 6.272 -17.989 1.00 90.44 84 TRP A O 1
ATOM 641 N N . ARG A 1 85 ? 12.236 8.072 -17.151 1.00 88.19 85 ARG A N 1
ATOM 642 C CA . ARG A 1 85 ? 13.557 7.825 -17.758 1.00 88.19 85 ARG A CA 1
ATOM 643 C C . ARG A 1 85 ? 14.676 8.006 -16.713 1.00 88.19 85 ARG A C 1
ATOM 645 O O . ARG A 1 85 ? 14.491 8.792 -15.785 1.00 88.19 85 ARG A O 1
ATOM 652 N N . PRO A 1 86 ? 15.849 7.359 -16.865 1.00 86.12 86 PRO A N 1
ATOM 653 C CA . PRO A 1 86 ? 16.973 7.499 -15.923 1.00 86.12 86 PRO A CA 1
ATOM 654 C C . PRO A 1 86 ? 17.419 8.948 -15.680 1.00 86.12 86 PRO A C 1
ATOM 656 O O . PRO A 1 86 ? 17.895 9.294 -14.603 1.00 86.12 86 PRO A O 1
ATOM 659 N N . ASP A 1 87 ? 17.258 9.777 -16.704 1.00 84.75 87 ASP A N 1
ATOM 660 C CA . ASP A 1 87 ? 17.631 11.182 -16.810 1.00 84.75 87 ASP A CA 1
ATOM 661 C C . ASP A 1 87 ? 16.432 12.148 -16.676 1.00 84.75 87 ASP A C 1
ATOM 663 O O . ASP A 1 87 ? 16.607 13.364 -16.751 1.00 84.75 87 ASP A O 1
ATOM 667 N N . SER A 1 88 ? 15.219 11.638 -16.416 1.00 79.19 88 SER A N 1
ATOM 668 C CA . SER A 1 88 ? 14.072 12.476 -16.038 1.00 79.19 88 SER A CA 1
ATOM 669 C C . SER A 1 88 ? 14.114 12.844 -14.554 1.00 79.19 88 SER A C 1
ATOM 671 O O . SER A 1 88 ? 14.335 11.981 -13.704 1.00 79.19 88 SER A O 1
ATOM 673 N N . SER A 1 89 ? 13.837 14.108 -14.230 1.00 74.44 89 SER A N 1
ATOM 674 C CA . SER A 1 89 ? 13.512 14.491 -12.853 1.00 74.44 89 SER A CA 1
ATOM 675 C C . SER A 1 89 ? 12.202 13.826 -12.412 1.00 74.44 89 SER A C 1
ATOM 677 O O . SER A 1 89 ? 11.285 13.739 -13.233 1.00 74.44 89 SER A O 1
ATOM 679 N N . PRO A 1 90 ? 12.064 13.435 -11.131 1.00 70.06 90 PRO A N 1
ATOM 680 C CA . PRO A 1 90 ? 10.773 13.087 -10.549 1.00 70.06 90 PRO A CA 1
ATOM 681 C C . PRO A 1 90 ? 9.733 14.174 -10.835 1.00 70.06 90 PRO A C 1
ATOM 683 O O . PRO A 1 90 ? 9.965 15.349 -10.540 1.00 70.06 90 PRO A O 1
ATOM 686 N N . THR A 1 91 ? 8.605 13.785 -11.420 1.00 66.75 91 THR A N 1
ATOM 687 C CA . THR A 1 91 ? 7.407 14.628 -11.507 1.00 66.75 91 THR A CA 1
ATOM 688 C C . THR A 1 91 ? 6.605 14.524 -10.212 1.00 66.75 91 THR A C 1
ATOM 690 O O . THR A 1 91 ? 6.868 13.649 -9.385 1.00 66.75 91 THR A O 1
ATOM 693 N N . ASP A 1 92 ? 5.607 15.393 -10.032 1.00 62.97 92 ASP A N 1
ATOM 694 C CA . ASP A 1 92 ? 4.620 15.210 -8.966 1.00 62.97 92 ASP A CA 1
ATOM 695 C C . ASP A 1 92 ? 3.939 13.845 -9.149 1.00 62.97 92 ASP A C 1
ATOM 697 O O . ASP A 1 92 ? 3.240 13.629 -10.138 1.00 62.97 92 ASP A O 1
ATOM 701 N N . SER A 1 93 ? 4.180 12.918 -8.217 1.00 69.06 93 SER A N 1
ATOM 702 C CA . SER A 1 93 ? 3.616 11.568 -8.269 1.00 69.06 93 SER A CA 1
ATOM 703 C C . SER A 1 93 ? 2.113 11.624 -8.017 1.00 69.06 93 SER A C 1
ATOM 705 O O . SER A 1 93 ? 1.677 12.044 -6.937 1.00 69.06 93 SER A O 1
ATOM 707 N N . PHE A 1 94 ? 1.328 11.148 -8.970 1.00 81.88 94 PHE A N 1
ATOM 708 C CA . PHE A 1 94 ? -0.092 10.898 -8.791 1.00 81.88 94 PHE A CA 1
ATOM 709 C C . PHE A 1 94 ? -0.330 9.891 -7.648 1.00 81.88 94 PHE A C 1
ATOM 711 O O . PHE A 1 94 ? 0.379 8.892 -7.514 1.00 81.88 94 PHE A O 1
ATOM 718 N N . SER A 1 95 ? -1.344 10.166 -6.823 1.00 85.75 95 SER A N 1
ATOM 719 C CA . SER A 1 95 ? -1.854 9.254 -5.792 1.00 85.75 95 SER A CA 1
ATOM 720 C C . SER A 1 95 ? -3.214 8.728 -6.233 1.00 85.75 95 SER A C 1
ATOM 722 O O . SER A 1 95 ? -4.109 9.513 -6.549 1.00 85.75 95 SER A O 1
ATOM 724 N N . ALA A 1 96 ? -3.366 7.407 -6.257 1.00 87.12 96 ALA A N 1
ATOM 725 C CA . ALA A 1 96 ? -4.643 6.733 -6.411 1.00 87.12 96 ALA A CA 1
ATOM 726 C C . ALA A 1 96 ? -5.142 6.280 -5.040 1.00 87.12 96 ALA A C 1
ATOM 728 O O . ALA A 1 96 ? -4.665 5.273 -4.513 1.00 87.12 96 ALA A O 1
ATOM 729 N N . ASP A 1 97 ? -6.124 6.989 -4.492 1.00 90.19 97 ASP A N 1
ATOM 730 C CA . ASP A 1 97 ? -6.764 6.619 -3.232 1.00 90.19 97 ASP A CA 1
ATOM 731 C C . ASP A 1 97 ? -7.769 5.483 -3.521 1.00 90.19 97 ASP A C 1
ATOM 733 O O . ASP A 1 97 ? -8.894 5.677 -3.993 1.00 90.19 97 ASP A O 1
ATOM 737 N N . MET A 1 98 ? -7.293 4.249 -3.328 1.00 94.81 98 MET A N 1
ATOM 738 C CA . MET A 1 98 ? -7.938 3.004 -3.765 1.00 94.81 98 MET A CA 1
ATOM 739 C C . MET A 1 98 ? -9.100 2.581 -2.870 1.00 94.81 98 MET A C 1
ATOM 741 O O . MET A 1 98 ? -10.029 1.909 -3.320 1.00 94.81 98 MET A O 1
ATOM 745 N N . CYS A 1 99 ? -8.992 2.883 -1.580 1.00 97.19 99 CYS A N 1
ATOM 746 C CA . CYS A 1 99 ? -10.028 2.631 -0.594 1.00 97.19 99 CYS A CA 1
ATOM 747 C C . CYS A 1 99 ? -9.824 3.549 0.611 1.00 97.19 99 CYS A C 1
ATOM 749 O O . CYS A 1 99 ? -8.721 3.655 1.145 1.00 97.19 99 CYS A O 1
ATOM 751 N N . PHE A 1 100 ? -10.915 4.149 1.058 1.00 95.75 100 PHE A N 1
ATOM 752 C CA . PHE A 1 100 ? -11.036 4.925 2.278 1.00 95.75 100 PHE A CA 1
ATOM 753 C C . PHE A 1 100 ? -12.139 4.290 3.130 1.00 95.75 100 PHE A C 1
ATOM 755 O O . PHE A 1 100 ? -13.222 3.996 2.617 1.00 95.75 100 PHE A O 1
ATOM 762 N N . VAL A 1 101 ? -11.876 4.066 4.416 1.00 96.75 101 VAL A N 1
ATOM 763 C CA . VAL A 1 101 ? -12.884 3.607 5.381 1.00 96.75 101 VAL A CA 1
ATOM 764 C C . VAL A 1 101 ? -12.830 4.491 6.619 1.00 96.75 101 VAL A C 1
ATOM 766 O O . VAL A 1 101 ? -11.776 4.597 7.243 1.00 96.75 101 VAL A O 1
ATOM 769 N N . ASP A 1 102 ? -13.965 5.071 6.995 1.00 95.75 102 ASP A N 1
ATOM 770 C CA . ASP A 1 102 ? -14.153 5.796 8.255 1.00 95.75 102 ASP A CA 1
ATOM 771 C C . ASP A 1 102 ? -15.342 5.215 9.043 1.00 95.75 102 ASP A C 1
ATOM 773 O O . ASP A 1 102 ? -15.962 4.224 8.639 1.00 95.75 102 ASP A O 1
ATOM 777 N N . GLY A 1 103 ? -15.640 5.811 10.196 1.00 92.31 103 GLY A N 1
ATOM 778 C CA . GLY A 1 103 ? -16.809 5.488 11.010 1.00 92.31 103 GLY A CA 1
ATOM 779 C C . GLY A 1 103 ? -17.351 6.723 11.726 1.00 92.31 103 GLY A C 1
ATOM 780 O O . GLY A 1 103 ? -16.973 7.857 11.434 1.00 92.31 103 GLY A O 1
ATOM 781 N N . ASP A 1 104 ? -18.255 6.524 12.679 1.00 89.44 104 ASP A N 1
ATOM 782 C CA . ASP A 1 104 ? -18.833 7.633 13.455 1.00 89.44 104 ASP A CA 1
ATOM 783 C C . ASP A 1 104 ? -17.860 8.208 14.498 1.00 89.44 104 ASP A C 1
ATOM 785 O O . ASP A 1 104 ? -18.010 9.349 14.940 1.00 89.44 104 ASP A O 1
ATOM 789 N N . GLY A 1 105 ? -16.852 7.425 14.895 1.00 86.06 105 GLY A N 1
ATOM 790 C CA . GLY A 1 105 ? -15.723 7.896 15.693 1.00 86.06 105 GLY A CA 1
ATOM 791 C C . GLY A 1 105 ? -14.582 8.470 14.839 1.00 86.06 105 GLY A C 1
ATOM 792 O O . GLY A 1 105 ? -14.552 8.282 13.627 1.00 86.06 105 GLY A O 1
ATOM 793 N N . PRO A 1 106 ? -13.584 9.122 15.461 1.00 86.62 106 PRO A N 1
ATOM 794 C CA . PRO A 1 106 ? -12.415 9.623 14.748 1.00 86.62 106 PRO A CA 1
ATOM 795 C C . PRO A 1 106 ? -11.547 8.485 14.189 1.00 86.62 106 PRO A C 1
ATOM 797 O O . PRO A 1 106 ? -11.501 7.380 14.753 1.00 86.62 106 PRO A O 1
ATOM 800 N N . GLY A 1 107 ? -10.796 8.828 13.141 1.00 91.38 107 GLY A N 1
ATOM 801 C CA . GLY A 1 107 ? -9.784 7.989 12.511 1.00 91.38 107 GLY A CA 1
ATOM 802 C C . GLY A 1 107 ? -10.254 7.359 11.202 1.00 91.38 107 GLY A C 1
ATOM 803 O O . GLY A 1 107 ? -11.411 6.981 11.059 1.00 91.38 107 GLY A O 1
ATOM 804 N N . ASP A 1 108 ? -9.302 7.203 10.290 1.00 94.44 108 ASP A N 1
ATOM 805 C CA . ASP A 1 108 ? -9.483 6.710 8.929 1.00 94.44 108 ASP A CA 1
ATOM 806 C C . ASP A 1 108 ? -8.595 5.478 8.679 1.00 94.44 108 ASP A C 1
ATOM 808 O O . ASP A 1 108 ? -7.537 5.304 9.301 1.00 94.44 108 ASP A O 1
ATOM 812 N N . TYR A 1 109 ? -9.013 4.631 7.741 1.00 97.12 109 TYR A N 1
ATOM 813 C CA . TYR A 1 109 ? -8.234 3.526 7.189 1.00 97.12 109 TYR A CA 1
ATOM 814 C C . TYR A 1 109 ? -8.109 3.726 5.677 1.00 97.12 109 TYR A C 1
ATOM 816 O O . TYR A 1 109 ? -9.059 3.489 4.928 1.00 97.12 109 TYR A O 1
ATOM 824 N N . ILE A 1 110 ? -6.952 4.219 5.238 1.00 97.19 110 ILE A N 1
ATOM 825 C CA . ILE A 1 110 ? -6.739 4.745 3.883 1.00 97.19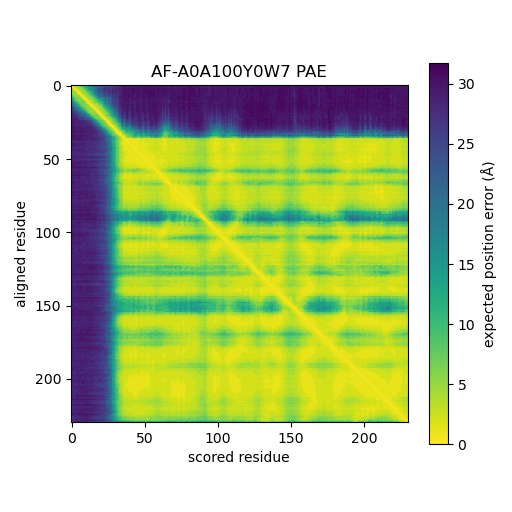 110 ILE A CA 1
ATOM 826 C C . ILE A 1 110 ? -5.689 3.905 3.173 1.00 97.19 110 ILE A C 1
ATOM 828 O O . ILE A 1 110 ? -4.593 3.734 3.700 1.00 97.19 110 ILE A O 1
ATOM 832 N N . LEU A 1 111 ? -6.015 3.404 1.985 1.00 98.25 111 LEU A N 1
ATOM 833 C CA . LEU A 1 111 ? -5.113 2.682 1.094 1.00 98.25 111 LEU A CA 1
ATOM 834 C C . LEU A 1 111 ? -4.881 3.508 -0.176 1.00 98.25 111 LEU A C 1
ATOM 836 O O . LEU A 1 111 ? -5.818 3.701 -0.954 1.00 98.25 111 LEU A O 1
ATOM 840 N N . ASP A 1 112 ? -3.634 3.891 -0.433 1.00 97.19 112 ASP A N 1
ATOM 841 C CA . ASP A 1 112 ? -3.218 4.605 -1.639 1.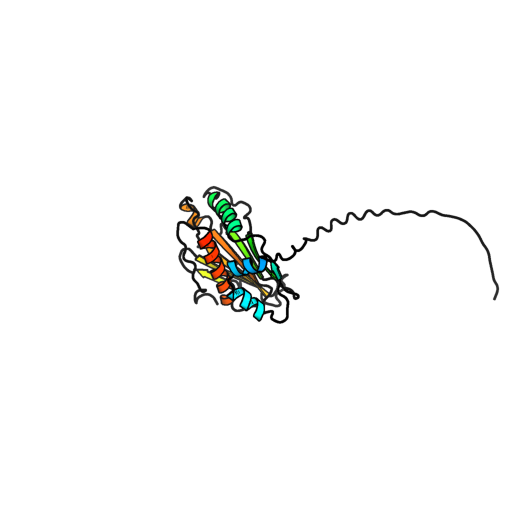00 97.19 112 ASP A CA 1
ATOM 842 C C . ASP A 1 112 ? -2.140 3.857 -2.437 1.00 97.19 112 ASP A C 1
ATOM 844 O O . ASP A 1 112 ? -1.384 3.039 -1.903 1.00 97.19 112 ASP A O 1
ATOM 848 N N . TYR A 1 113 ? -2.069 4.138 -3.740 1.00 97.06 113 TYR A N 1
ATOM 849 C CA . TYR A 1 113 ? -0.965 3.718 -4.604 1.00 97.06 113 TYR A CA 1
ATOM 850 C C . TYR A 1 113 ? -0.419 4.875 -5.425 1.00 97.06 113 TYR A C 1
ATOM 852 O O . TYR A 1 113 ? -1.169 5.664 -5.993 1.00 97.06 113 TYR A O 1
ATOM 860 N N . ARG A 1 114 ? 0.906 4.914 -5.542 1.00 94.94 114 ARG A N 1
ATOM 861 C CA . ARG A 1 114 ? 1.660 5.920 -6.293 1.00 94.94 114 ARG A CA 1
ATOM 862 C C . ARG A 1 114 ? 2.963 5.335 -6.830 1.00 94.94 114 ARG A C 1
ATOM 864 O O . ARG A 1 114 ? 3.394 4.256 -6.407 1.00 94.94 114 ARG A O 1
ATOM 871 N N . THR A 1 115 ? 3.628 6.052 -7.725 1.00 94.00 115 THR A N 1
ATOM 872 C CA . THR A 1 115 ? 5.042 5.790 -8.019 1.00 94.00 115 THR A CA 1
ATOM 873 C C . THR A 1 115 ? 5.953 6.349 -6.915 1.00 94.00 115 THR A C 1
ATOM 875 O O . THR A 1 115 ? 5.585 7.241 -6.150 1.00 94.00 115 THR A O 1
ATOM 878 N N . SER A 1 116 ? 7.151 5.783 -6.768 1.00 92.62 116 SER A N 1
ATOM 879 C CA . SER A 1 116 ? 8.201 6.276 -5.867 1.00 92.62 116 SER A CA 1
ATOM 880 C C . SER A 1 116 ? 9.572 6.111 -6.517 1.00 92.62 116 SER A C 1
ATOM 882 O O . SER A 1 116 ? 9.817 5.129 -7.214 1.00 92.62 116 SER A O 1
ATOM 884 N N . HIS A 1 117 ? 10.474 7.053 -6.249 1.00 91.50 117 HIS A N 1
ATOM 885 C CA . HIS A 1 117 ? 11.879 7.009 -6.666 1.00 91.50 117 HIS A CA 1
ATOM 886 C C . HIS A 1 117 ? 12.829 6.635 -5.517 1.00 91.50 117 HIS A C 1
ATOM 888 O O . HIS A 1 117 ? 14.044 6.728 -5.672 1.00 91.50 117 HIS A O 1
ATOM 894 N N . ASP A 1 118 ? 12.294 6.218 -4.363 1.00 90.44 118 ASP A N 1
ATOM 895 C CA . ASP A 1 118 ? 13.080 5.795 -3.202 1.00 90.44 118 ASP A CA 1
ATOM 896 C C . ASP A 1 118 ? 13.711 4.415 -3.488 1.00 90.44 118 ASP A C 1
ATOM 898 O O . ASP A 1 118 ? 12.970 3.431 -3.576 1.00 90.44 118 ASP A O 1
ATOM 902 N N . PRO A 1 119 ? 15.048 4.278 -3.629 1.00 91.62 119 PRO A N 1
ATOM 903 C CA . PRO A 1 119 ? 15.661 3.004 -4.008 1.00 91.62 119 PRO A CA 1
ATOM 904 C C . PRO A 1 119 ? 15.377 1.905 -2.982 1.00 91.62 119 PRO A C 1
ATOM 906 O O . PRO A 1 119 ? 15.565 2.119 -1.781 1.00 91.62 119 PRO A O 1
ATOM 909 N N . LEU A 1 120 ? 14.988 0.703 -3.427 1.00 93.50 120 LEU A N 1
ATOM 910 C CA . LEU A 1 120 ? 14.668 -0.414 -2.522 1.00 93.50 120 LEU A CA 1
ATOM 911 C C . LEU A 1 120 ? 15.807 -0.724 -1.542 1.00 93.50 120 LEU A C 1
ATOM 913 O O . LEU A 1 120 ? 15.558 -1.137 -0.409 1.00 93.50 120 LEU A O 1
ATOM 917 N N . GLU A 1 121 ? 17.059 -0.520 -1.949 1.00 91.44 121 GLU A N 1
ATOM 918 C CA . GLU A 1 121 ? 18.268 -0.714 -1.150 1.00 91.44 121 GLU A CA 1
ATOM 919 C C . GLU A 1 121 ? 18.306 0.184 0.090 1.00 91.44 121 GLU A C 1
ATOM 921 O O . GLU A 1 121 ? 18.721 -0.289 1.154 1.00 91.44 121 GLU A O 1
ATOM 926 N N . THR A 1 122 ? 17.854 1.435 -0.034 1.00 90.94 122 THR A N 1
ATOM 927 C CA . THR A 1 122 ? 18.029 2.510 0.957 1.00 90.94 122 THR A CA 1
ATOM 928 C C . THR A 1 122 ? 16.727 3.000 1.586 1.00 90.94 122 THR A C 1
ATOM 930 O O . THR A 1 122 ? 16.783 3.566 2.677 1.00 90.94 122 THR A O 1
ATOM 933 N N . VAL A 1 123 ? 15.569 2.756 0.962 1.00 92.75 123 VAL A N 1
ATOM 934 C CA . VAL A 1 123 ? 14.257 3.163 1.481 1.00 92.75 123 VAL A CA 1
ATOM 935 C C . VAL A 1 123 ? 14.027 2.602 2.881 1.00 92.75 123 VAL A C 1
ATOM 937 O O . VAL A 1 123 ? 14.227 1.409 3.127 1.00 92.75 123 VAL A O 1
ATOM 940 N N . GLY A 1 124 ? 13.629 3.465 3.811 1.00 91.00 124 GLY A N 1
ATOM 941 C CA . GLY A 1 124 ? 13.513 3.148 5.230 1.00 91.00 124 GLY A CA 1
ATOM 942 C C . GLY A 1 124 ? 12.274 3.756 5.876 1.00 91.00 124 GLY A C 1
ATOM 943 O O . GLY A 1 124 ? 11.402 4.306 5.206 1.00 91.00 124 GLY A O 1
ATOM 944 N N . ALA A 1 125 ? 12.208 3.627 7.196 1.00 87.81 125 ALA A N 1
ATOM 945 C CA . ALA A 1 125 ? 11.260 4.366 8.015 1.00 87.81 125 ALA A CA 1
ATOM 946 C C . ALA A 1 125 ? 11.565 5.871 7.988 1.00 87.81 125 ALA A C 1
ATOM 948 O O . ALA A 1 125 ? 12.730 6.269 7.927 1.00 87.81 125 ALA A O 1
ATOM 949 N N . GLN A 1 126 ? 10.525 6.697 8.082 1.00 84.69 126 GLN A N 1
ATOM 950 C CA . GLN A 1 126 ? 10.653 8.154 8.186 1.00 84.69 126 GLN A CA 1
ATOM 951 C C . GLN A 1 126 ? 10.794 8.609 9.650 1.00 84.69 126 GLN A C 1
ATOM 953 O O . GLN A 1 126 ? 11.221 9.729 9.924 1.00 84.69 126 GLN A O 1
ATOM 958 N N . THR A 1 127 ? 10.473 7.731 10.604 1.00 82.88 127 THR A N 1
ATOM 959 C CA . THR A 1 127 ? 10.517 7.977 12.049 1.00 82.88 127 THR A CA 1
ATOM 960 C C . THR A 1 127 ? 11.558 7.094 12.756 1.00 82.88 127 THR A C 1
ATOM 962 O O . THR A 1 127 ? 11.775 5.949 12.355 1.00 82.88 127 THR A O 1
ATOM 965 N N . PRO A 1 128 ? 12.152 7.537 13.886 1.00 82.94 128 PRO A N 1
ATOM 966 C CA . PRO A 1 128 ? 13.106 6.726 14.661 1.00 82.94 128 PRO A CA 1
ATOM 967 C C . PRO A 1 128 ? 12.541 5.427 15.262 1.00 82.94 128 PRO A C 1
ATOM 969 O O . PRO A 1 128 ? 13.305 4.616 15.778 1.00 82.94 128 PRO A O 1
ATOM 972 N N . ARG A 1 129 ? 11.211 5.256 15.263 1.00 81.50 129 ARG A N 1
ATOM 973 C CA . ARG A 1 129 ? 10.513 4.053 15.753 1.00 81.50 129 ARG A CA 1
ATOM 974 C C . ARG A 1 129 ? 9.999 3.152 14.634 1.00 81.50 129 ARG A C 1
ATOM 976 O O . ARG A 1 129 ? 9.494 2.072 14.928 1.00 81.50 129 ARG A O 1
ATOM 983 N N . GLY A 1 130 ? 10.081 3.597 13.385 1.00 86.56 130 GLY A N 1
ATOM 984 C CA . GLY A 1 130 ? 9.609 2.817 12.261 1.00 86.56 130 GLY A CA 1
ATOM 985 C C . GLY A 1 130 ? 10.520 1.633 11.935 1.00 86.56 130 GLY A C 1
ATOM 986 O O . GLY A 1 130 ? 11.634 1.499 12.445 1.00 86.56 130 GLY A O 1
ATOM 987 N N . THR A 1 131 ? 10.034 0.751 11.067 1.00 92.38 131 THR A N 1
ATOM 988 C CA . THR A 1 131 ? 10.724 -0.484 10.683 1.00 92.38 131 THR A CA 1
ATOM 989 C C . THR A 1 131 ? 11.003 -0.533 9.186 1.00 92.38 131 THR A C 1
ATOM 991 O O . THR A 1 131 ? 10.355 0.139 8.384 1.00 92.38 131 THR A O 1
ATOM 994 N N . ARG A 1 132 ? 11.969 -1.373 8.805 1.00 95.00 132 ARG A N 1
ATOM 995 C CA . ARG A 1 132 ? 12.224 -1.773 7.422 1.00 95.00 132 ARG A CA 1
ATOM 996 C C . ARG A 1 132 ? 12.447 -3.279 7.375 1.00 95.00 132 ARG A C 1
ATOM 998 O O . ARG A 1 132 ? 13.348 -3.787 8.040 1.00 95.00 132 ARG A O 1
ATOM 1005 N N . ALA A 1 133 ? 11.692 -3.980 6.538 1.00 95.56 133 ALA A N 1
ATOM 1006 C CA . ALA A 1 133 ? 11.878 -5.400 6.273 1.00 95.56 133 ALA A CA 1
ATOM 1007 C C . ALA A 1 133 ? 12.066 -5.637 4.768 1.00 95.56 133 ALA A C 1
ATOM 1009 O O . ALA A 1 133 ? 11.131 -5.498 3.980 1.00 95.56 133 ALA A O 1
ATOM 1010 N N . LYS A 1 134 ? 13.276 -6.044 4.361 1.00 95.62 134 LYS A N 1
ATOM 1011 C CA . LYS A 1 134 ? 13.501 -6.581 3.012 1.00 95.62 134 LYS A CA 1
ATOM 1012 C C . LYS A 1 134 ? 12.833 -7.954 2.927 1.00 95.62 134 LYS A C 1
ATOM 1014 O O . LYS A 1 134 ? 13.148 -8.837 3.723 1.00 95.62 134 LYS A O 1
ATOM 1019 N N . VAL A 1 135 ? 11.898 -8.113 1.993 1.00 96.31 135 VAL A N 1
ATOM 1020 C CA . VAL A 1 135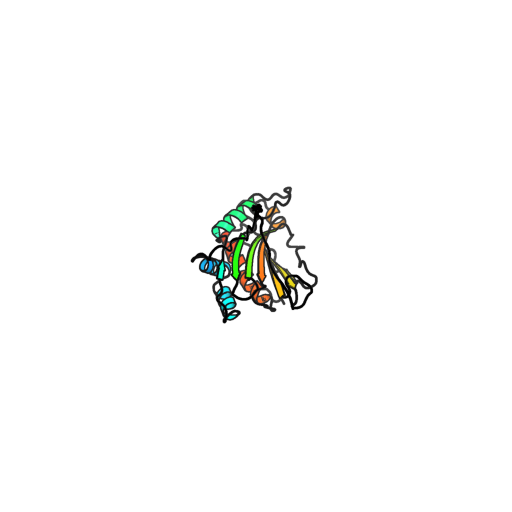 ? 11.128 -9.353 1.811 1.00 96.31 135 VAL A CA 1
ATOM 1021 C C . VAL A 1 135 ? 11.852 -10.283 0.844 1.00 96.31 135 VAL A C 1
ATOM 1023 O O . VAL A 1 135 ? 12.039 -11.461 1.140 1.00 96.31 135 VAL A O 1
ATOM 1026 N N . ASN A 1 136 ? 12.268 -9.752 -0.306 1.00 95.50 136 ASN A N 1
ATOM 1027 C CA . ASN A 1 136 ? 13.045 -10.451 -1.329 1.00 95.50 136 ASN A CA 1
ATOM 1028 C C . ASN A 1 136 ? 13.832 -9.424 -2.172 1.00 95.50 136 ASN A C 1
ATOM 1030 O O . ASN A 1 136 ? 14.206 -8.373 -1.650 1.00 95.50 136 ASN A O 1
ATOM 1034 N N . ALA A 1 137 ? 14.162 -9.736 -3.428 1.00 94.88 137 ALA A N 1
ATOM 1035 C CA . ALA A 1 137 ? 14.884 -8.822 -4.315 1.00 94.88 137 ALA A CA 1
ATOM 1036 C C . ALA A 1 137 ? 14.022 -7.649 -4.816 1.00 94.88 137 ALA A C 1
ATOM 1038 O O . ALA A 1 137 ? 14.555 -6.562 -5.000 1.00 94.88 137 ALA A O 1
ATOM 1039 N N . ASP A 1 138 ? 12.716 -7.864 -4.987 1.00 96.31 138 ASP A N 1
ATOM 1040 C CA . ASP A 1 138 ? 11.800 -6.934 -5.654 1.00 96.31 138 ASP A CA 1
ATOM 1041 C C . ASP A 1 138 ? 10.798 -6.278 -4.693 1.00 96.31 138 ASP A C 1
ATOM 1043 O O . ASP A 1 138 ? 10.042 -5.411 -5.117 1.00 96.31 138 ASP A O 1
ATOM 1047 N N . VAL A 1 139 ? 10.760 -6.687 -3.417 1.00 97.88 139 VAL A N 1
ATOM 1048 C CA . VAL A 1 139 ? 9.787 -6.213 -2.419 1.00 97.88 139 VAL A CA 1
ATOM 1049 C C . VAL A 1 139 ? 10.466 -5.794 -1.111 1.00 97.88 139 VAL A C 1
ATOM 1051 O O . VAL A 1 139 ? 11.204 -6.568 -0.483 1.00 97.88 139 VAL A O 1
ATOM 1054 N N . VAL A 1 140 ? 10.147 -4.582 -0.655 1.00 98.00 140 VAL A N 1
ATOM 1055 C CA . VAL A 1 140 ? 10.542 -4.026 0.649 1.00 98.00 140 VAL A CA 1
ATOM 1056 C C . VAL A 1 140 ? 9.311 -3.485 1.369 1.00 98.00 140 VAL A C 1
ATOM 1058 O O . VAL A 1 140 ? 8.433 -2.881 0.759 1.00 98.00 140 VAL A O 1
ATOM 1061 N N . LEU A 1 141 ? 9.256 -3.706 2.679 1.00 98.00 141 LEU A N 1
ATOM 1062 C CA . LEU A 1 141 ? 8.247 -3.146 3.570 1.00 98.00 141 LEU A CA 1
ATOM 1063 C C . LEU A 1 141 ? 8.885 -2.077 4.459 1.00 98.00 141 LEU A C 1
ATOM 1065 O O . LEU A 1 141 ? 9.968 -2.317 5.005 1.00 98.00 141 LEU A O 1
ATOM 1069 N N . THR A 1 142 ? 8.218 -0.938 4.638 1.00 97.00 142 THR A N 1
ATOM 1070 C CA . THR A 1 142 ? 8.556 0.034 5.690 1.00 97.00 142 THR A CA 1
ATOM 1071 C C . THR A 1 142 ? 7.307 0.424 6.465 1.00 97.00 142 THR A C 1
ATOM 1073 O O . THR A 1 142 ? 6.203 0.411 5.926 1.00 97.00 142 THR A O 1
ATOM 1076 N N . SER A 1 143 ? 7.459 0.736 7.747 1.00 95.19 143 SER A N 1
ATOM 1077 C CA . SER A 1 143 ? 6.356 1.264 8.548 1.00 95.19 143 SER A CA 1
ATOM 1078 C C . SER A 1 143 ? 6.831 2.360 9.473 1.00 95.19 143 SER A C 1
ATOM 1080 O O . SER A 1 143 ? 7.955 2.303 9.959 1.00 95.19 143 SER A O 1
ATOM 1082 N N . ASP A 1 144 ? 5.947 3.296 9.775 1.00 92.88 144 ASP A N 1
ATOM 1083 C CA . ASP A 1 144 ? 6.101 4.309 10.806 1.00 92.88 144 ASP A CA 1
ATOM 1084 C C . ASP A 1 144 ? 4.956 4.160 11.812 1.00 92.88 144 ASP A C 1
ATOM 1086 O O . ASP A 1 144 ? 3.826 3.853 11.435 1.00 92.88 144 ASP A O 1
ATOM 1090 N N . TRP A 1 145 ? 5.255 4.333 13.099 1.00 87.38 145 TRP A N 1
ATOM 1091 C CA . TRP A 1 145 ? 4.261 4.252 14.170 1.00 87.38 145 TRP A CA 1
ATOM 1092 C C . TRP A 1 145 ? 4.421 5.431 15.120 1.00 87.38 145 TRP A C 1
ATOM 1094 O O . TRP A 1 145 ? 5.466 5.600 15.763 1.00 87.38 145 TRP A O 1
ATOM 1104 N N . ILE A 1 146 ? 3.367 6.234 15.231 1.00 85.12 146 ILE A N 1
ATOM 1105 C CA . ILE A 1 146 ? 3.270 7.325 16.192 1.00 85.12 146 ILE A CA 1
ATOM 1106 C C . ILE A 1 146 ? 2.571 6.764 17.435 1.00 85.12 146 ILE A C 1
ATOM 1108 O O . ILE A 1 146 ? 1.374 6.499 17.381 1.00 85.12 146 ILE A O 1
ATOM 1112 N N . PRO A 1 147 ? 3.258 6.567 18.576 1.00 79.50 147 PRO A N 1
ATOM 1113 C CA . PRO A 1 147 ? 2.605 5.970 19.733 1.00 79.50 147 PRO A CA 1
ATOM 1114 C C . PRO A 1 147 ? 1.474 6.854 20.291 1.00 79.50 147 PRO A C 1
ATOM 1116 O O . PRO A 1 147 ? 1.567 8.086 20.228 1.00 79.50 147 PRO A O 1
ATOM 1119 N N . PRO A 1 148 ? 0.429 6.247 20.886 1.00 77.00 148 PRO A N 1
ATOM 1120 C CA . PRO A 1 148 ? -0.612 6.979 21.598 1.00 77.00 148 PRO A CA 1
ATOM 1121 C C . PRO A 1 148 ? -0.016 7.919 22.653 1.00 77.00 148 PRO A C 1
ATOM 1123 O O . PRO A 1 148 ? 0.894 7.538 23.390 1.00 77.00 148 PRO A O 1
ATOM 1126 N N . GLY A 1 149 ? -0.524 9.151 22.722 1.00 74.44 149 GLY A N 1
ATOM 1127 C CA . GLY A 1 149 ? -0.039 10.175 23.654 1.00 74.44 149 GLY A CA 1
ATOM 1128 C C . GLY A 1 149 ? 1.279 10.861 23.269 1.00 74.44 149 GLY A C 1
ATOM 1129 O O . GLY A 1 149 ? 1.790 11.646 24.062 1.00 74.44 149 GLY A O 1
ATOM 1130 N N . ALA A 1 150 ? 1.840 10.607 22.081 1.00 80.00 150 ALA A N 1
ATOM 1131 C CA . ALA A 1 150 ? 2.903 11.453 21.540 1.00 80.00 150 ALA A CA 1
ATOM 1132 C C . ALA A 1 150 ? 2.389 12.878 21.251 1.00 80.00 150 ALA A C 1
ATOM 1134 O O . ALA A 1 150 ? 1.244 13.046 20.831 1.00 80.00 150 ALA A O 1
ATOM 1135 N N . GLU A 1 151 ? 3.253 13.889 21.396 1.00 80.75 151 GLU A N 1
ATOM 1136 C CA . GLU A 1 151 ? 2.997 15.265 20.936 1.00 80.75 151 GLU A CA 1
ATOM 1137 C C . GLU A 1 151 ? 3.042 15.323 19.397 1.00 80.75 151 GLU A C 1
ATOM 1139 O O . GLU A 1 151 ? 4.016 15.744 18.778 1.00 80.75 151 GLU A O 1
ATOM 1144 N N . SER A 1 152 ? 1.980 14.814 18.777 1.00 79.56 152 SER A N 1
ATOM 1145 C CA . SER A 1 152 ? 1.753 14.742 17.335 1.00 79.56 152 SER A CA 1
ATOM 1146 C C . SER A 1 152 ? 0.327 15.193 17.030 1.00 79.56 152 SER A C 1
ATOM 1148 O O . SER A 1 152 ? -0.564 15.053 17.865 1.00 79.56 152 SER A O 1
ATOM 1150 N N . ALA A 1 153 ? 0.087 15.675 15.810 1.00 74.75 153 ALA A N 1
ATOM 1151 C CA . ALA A 1 153 ? -1.268 15.911 15.313 1.00 74.75 153 ALA A CA 1
ATOM 1152 C C . ALA A 1 153 ? -2.079 14.608 15.148 1.00 74.75 153 ALA A C 1
ATOM 1154 O O . ALA A 1 153 ? -3.305 14.661 15.076 1.00 74.75 153 ALA A O 1
ATOM 1155 N N . ARG A 1 154 ? -1.405 13.448 15.076 1.00 79.75 154 ARG A N 1
ATOM 1156 C CA . ARG A 1 154 ? -2.008 12.124 14.850 1.00 79.75 154 ARG A CA 1
ATOM 1157 C C . ARG A 1 154 ? -1.381 11.042 15.754 1.00 79.75 154 ARG A C 1
ATOM 1159 O O . ARG A 1 154 ? -0.615 10.200 15.289 1.00 79.75 154 ARG A O 1
ATOM 1166 N N . PRO A 1 155 ? -1.613 11.077 17.078 1.00 80.00 155 PRO A N 1
ATOM 1167 C CA . PRO A 1 155 ? -1.125 10.039 17.983 1.00 80.00 155 PRO A CA 1
ATOM 1168 C C . PRO A 1 155 ? -1.888 8.726 17.758 1.00 80.00 155 PRO A C 1
ATOM 1170 O O . PRO A 1 155 ? -3.113 8.726 17.689 1.00 80.00 155 PRO A O 1
ATOM 1173 N N . GLY A 1 156 ? -1.177 7.600 17.693 1.00 83.19 156 GLY A N 1
ATOM 1174 C CA . GLY A 1 156 ? -1.749 6.295 17.340 1.00 83.19 156 GLY A CA 1
ATOM 1175 C C . GLY A 1 156 ? -1.847 6.028 15.833 1.00 83.19 156 GLY A C 1
ATOM 1176 O O . GLY A 1 156 ? -2.458 5.035 15.455 1.00 83.19 156 GLY A O 1
ATOM 1177 N N . GLU A 1 157 ? -1.275 6.889 14.984 1.00 91.56 157 GLU A N 1
ATOM 1178 C CA . GLU A 1 157 ? -1.193 6.662 13.537 1.00 91.56 157 GLU A CA 1
ATOM 1179 C C . GLU A 1 157 ? -0.128 5.612 13.196 1.00 91.56 157 GLU A C 1
ATOM 1181 O O . GLU A 1 157 ? 1.052 5.756 13.544 1.00 91.56 157 GLU A O 1
ATOM 1186 N N . GLY A 1 158 ? -0.551 4.573 12.476 1.00 94.56 158 GLY A N 1
ATOM 1187 C CA . GLY A 1 158 ? 0.323 3.609 11.823 1.00 94.56 158 GLY A CA 1
ATOM 1188 C C . GLY A 1 158 ? 0.314 3.809 10.319 1.00 94.56 158 GLY A C 1
ATOM 1189 O O . GLY A 1 158 ? -0.739 3.734 9.694 1.00 94.56 158 GLY A O 1
ATOM 1190 N N . ILE A 1 159 ? 1.487 4.028 9.731 1.00 96.19 159 ILE A N 1
ATOM 1191 C CA . ILE A 1 159 ? 1.643 4.121 8.280 1.00 96.19 159 ILE A CA 1
ATOM 1192 C C . ILE A 1 159 ? 2.487 2.943 7.814 1.00 96.19 159 ILE A C 1
ATOM 1194 O O . ILE A 1 159 ? 3.617 2.763 8.264 1.00 96.19 159 ILE A O 1
ATOM 1198 N N . TYR A 1 160 ? 1.948 2.138 6.907 1.00 97.44 160 TYR A N 1
ATOM 1199 C CA . TYR A 1 160 ? 2.556 0.913 6.398 1.00 97.44 160 TYR A CA 1
ATOM 1200 C C . TYR A 1 160 ? 2.746 1.046 4.897 1.00 97.44 160 TYR A C 1
ATOM 1202 O O . TYR A 1 160 ? 1.839 1.468 4.190 1.00 97.44 160 TYR A O 1
ATOM 1210 N N . ARG A 1 161 ? 3.922 0.681 4.394 1.00 98.00 161 ARG A N 1
ATOM 1211 C CA . ARG A 1 161 ? 4.300 0.862 2.994 1.00 98.00 161 ARG A CA 1
ATOM 1212 C C . ARG A 1 161 ? 4.870 -0.420 2.425 1.00 98.00 161 ARG A C 1
ATOM 1214 O O . ARG A 1 161 ? 5.639 -1.127 3.080 1.00 98.00 161 ARG A O 1
ATOM 1221 N N . VAL A 1 162 ? 4.517 -0.696 1.179 1.00 98.44 162 VAL A N 1
ATOM 1222 C CA . VAL A 1 162 ? 5.096 -1.755 0.359 1.00 98.44 162 VAL A CA 1
ATOM 1223 C C . VAL A 1 162 ? 5.644 -1.129 -0.910 1.00 98.44 162 VAL A C 1
ATOM 1225 O O . VAL A 1 162 ? 4.922 -0.489 -1.668 1.00 98.44 162 VAL A O 1
ATOM 1228 N N . TYR A 1 163 ? 6.936 -1.327 -1.126 1.00 98.06 163 TYR A N 1
ATOM 1229 C CA . TYR A 1 163 ? 7.637 -0.908 -2.327 1.00 98.06 163 TYR A CA 1
ATOM 1230 C C . TYR A 1 163 ? 7.888 -2.151 -3.171 1.00 98.06 163 TYR A C 1
ATOM 1232 O O . TYR A 1 163 ? 8.443 -3.135 -2.669 1.00 98.06 163 TYR A O 1
ATOM 1240 N N . VAL A 1 164 ? 7.462 -2.115 -4.433 1.00 98.06 164 VAL A N 1
ATOM 1241 C CA . VAL A 1 164 ? 7.615 -3.213 -5.390 1.00 98.06 164 VAL A CA 1
ATOM 1242 C C . VAL A 1 164 ? 8.337 -2.715 -6.638 1.00 98.06 164 VAL A C 1
ATOM 1244 O O . VAL A 1 164 ? 7.883 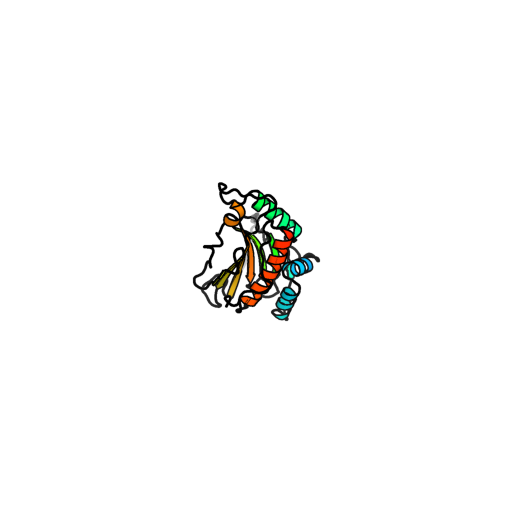-1.775 -7.292 1.00 98.06 164 VAL A O 1
ATOM 1247 N N . ALA A 1 165 ? 9.422 -3.387 -7.019 1.00 96.31 165 ALA A N 1
ATOM 1248 C CA . ALA A 1 165 ? 10.033 -3.240 -8.336 1.00 96.31 165 ALA A CA 1
ATOM 1249 C C . ALA A 1 165 ? 9.118 -3.874 -9.396 1.00 96.31 165 ALA A C 1
ATOM 1251 O O . ALA A 1 165 ? 9.282 -5.034 -9.768 1.00 96.31 165 ALA A O 1
ATOM 1252 N N . CYS A 1 166 ? 8.114 -3.121 -9.843 1.00 95.12 166 CYS A N 1
ATOM 1253 C CA . CYS A 1 166 ? 7.250 -3.466 -10.967 1.00 95.12 166 CYS A CA 1
ATOM 1254 C C . CYS A 1 166 ? 7.790 -2.793 -12.231 1.00 95.12 166 CYS A C 1
ATOM 1256 O O . CYS A 1 166 ? 7.683 -1.578 -12.376 1.00 95.12 166 CYS A O 1
ATOM 1258 N N . GLN A 1 167 ? 8.354 -3.579 -13.145 1.00 94.00 167 GLN A N 1
ATOM 1259 C CA . GLN A 1 167 ? 8.736 -3.091 -14.464 1.00 94.00 167 GLN A CA 1
ATOM 1260 C C . GLN A 1 167 ? 7.497 -3.066 -15.366 1.00 94.00 167 GLN A C 1
ATOM 1262 O O . GLN A 1 167 ? 6.892 -4.110 -15.613 1.00 94.00 167 GLN A O 1
ATOM 1267 N N . ALA A 1 168 ? 7.109 -1.894 -15.865 1.00 92.19 168 ALA A N 1
ATOM 1268 C CA . ALA A 1 168 ? 5.992 -1.769 -16.796 1.00 92.19 168 ALA A CA 1
ATOM 1269 C C . ALA A 1 168 ? 6.288 -2.511 -18.121 1.00 92.19 168 ALA A C 1
ATOM 1271 O O . ALA A 1 168 ? 7.455 -2.638 -18.516 1.00 92.19 168 ALA A O 1
ATOM 1272 N N . PRO A 1 169 ? 5.262 -2.998 -18.844 1.00 90.44 169 PRO A N 1
ATOM 1273 C CA . PRO A 1 169 ? 5.454 -3.609 -20.155 1.00 90.44 169 PRO A CA 1
ATOM 1274 C C . PRO A 1 169 ? 6.253 -2.699 -21.098 1.00 90.44 169 PRO A C 1
ATOM 1276 O O . PRO A 1 169 ? 5.962 -1.514 -21.220 1.00 90.44 169 PRO A O 1
ATOM 1279 N N . GLN A 1 170 ? 7.252 -3.268 -21.781 1.00 87.56 170 GLN A N 1
ATOM 1280 C CA . GLN A 1 170 ? 8.155 -2.565 -22.713 1.00 87.56 170 GLN A CA 1
ATOM 1281 C C . GLN A 1 170 ? 9.062 -1.481 -22.087 1.00 87.56 170 GLN A C 1
ATOM 1283 O O . GLN A 1 170 ? 9.755 -0.777 -22.822 1.00 87.56 170 GLN A O 1
ATOM 1288 N N . ALA A 1 171 ? 9.113 -1.348 -20.758 1.00 88.94 171 ALA A N 1
ATOM 1289 C CA . ALA A 1 171 ? 9.988 -0.378 -20.106 1.00 88.94 171 ALA A CA 1
ATOM 1290 C C . ALA A 1 171 ? 11.480 -0.736 -20.206 1.00 88.94 171 ALA A C 1
ATOM 1292 O O . ALA A 1 171 ? 11.860 -1.910 -20.233 1.00 88.94 171 ALA A O 1
ATOM 1293 N N . VAL A 1 172 ? 12.329 0.296 -20.186 1.00 89.50 172 VAL A N 1
ATOM 1294 C CA . VAL A 1 172 ? 13.794 0.152 -20.175 1.00 89.50 172 VAL A CA 1
ATOM 1295 C C . VAL A 1 172 ? 14.279 -0.592 -18.912 1.00 89.50 172 VAL A C 1
ATOM 1297 O O . VAL A 1 172 ? 13.662 -0.433 -17.854 1.00 89.50 172 VAL A O 1
ATOM 1300 N N . PRO A 1 173 ? 15.357 -1.402 -18.978 1.00 88.75 173 PRO A N 1
ATOM 1301 C CA . PRO A 1 173 ? 15.822 -2.213 -17.843 1.00 88.75 173 PRO A CA 1
ATOM 1302 C C . PRO A 1 173 ? 16.102 -1.422 -16.558 1.00 88.75 173 PRO A C 1
ATOM 1304 O O . PRO A 1 173 ? 15.858 -1.917 -15.458 1.00 88.75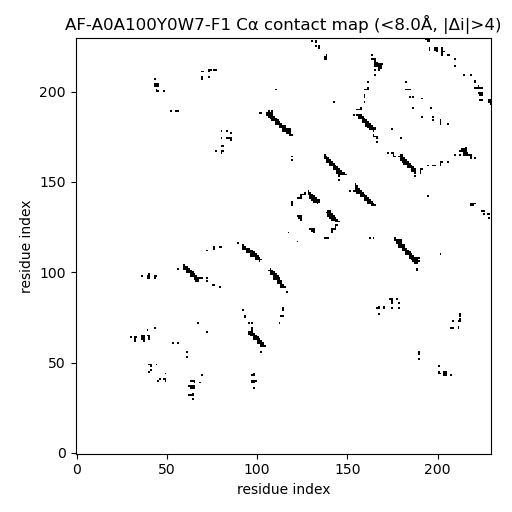 173 PRO A O 1
ATOM 1307 N N . GLU A 1 174 ? 16.577 -0.184 -16.693 1.00 90.88 174 GLU A N 1
ATOM 1308 C CA . GLU A 1 174 ? 16.926 0.730 -15.602 1.00 90.88 174 GLU A CA 1
ATOM 1309 C C . GLU A 1 174 ? 15.721 1.103 -14.726 1.00 90.88 174 GLU A C 1
ATOM 1311 O O . GLU A 1 174 ? 15.898 1.447 -13.554 1.00 90.88 174 GLU A O 1
ATOM 1316 N N . GLN A 1 175 ? 14.494 0.989 -15.257 1.00 90.94 175 GLN A N 1
ATOM 1317 C CA . GLN A 1 175 ? 13.261 1.288 -14.525 1.00 90.94 175 GLN A CA 1
ATOM 1318 C C . GLN A 1 175 ? 13.159 0.459 -13.243 1.00 90.94 175 GLN A C 1
ATOM 1320 O O . GLN A 1 175 ? 12.785 0.997 -12.204 1.00 90.94 175 GLN A O 1
ATOM 1325 N N . ARG A 1 176 ? 13.602 -0.809 -13.282 1.00 90.12 176 ARG A N 1
ATOM 1326 C CA . ARG A 1 176 ? 13.585 -1.738 -12.139 1.00 90.12 176 ARG A CA 1
ATOM 1327 C C . ARG A 1 176 ? 14.310 -1.199 -10.898 1.00 90.12 176 ARG A C 1
ATOM 1329 O O . ARG A 1 176 ? 14.031 -1.664 -9.798 1.00 90.12 176 ARG A O 1
ATOM 1336 N N . THR A 1 177 ? 15.240 -0.259 -11.065 1.00 91.12 177 THR A N 1
ATOM 1337 C CA . THR A 1 177 ? 16.035 0.343 -9.981 1.00 91.12 177 THR A CA 1
ATOM 1338 C C . THR A 1 177 ? 15.817 1.850 -9.808 1.00 91.12 177 THR A C 1
ATOM 1340 O O . THR A 1 177 ? 16.432 2.439 -8.924 1.00 91.12 177 THR A O 1
ATOM 1343 N N . GLY A 1 178 ? 14.986 2.483 -10.644 1.00 90.44 178 GLY A N 1
ATOM 1344 C CA . GLY A 1 178 ? 14.803 3.941 -10.669 1.00 90.44 178 GLY A CA 1
ATOM 1345 C C . GLY A 1 178 ? 13.382 4.433 -10.378 1.00 90.44 178 GLY A C 1
ATOM 1346 O O . GLY A 1 178 ? 13.201 5.594 -10.004 1.00 90.44 178 GLY A O 1
ATOM 1347 N N . VAL A 1 179 ? 12.371 3.571 -10.516 1.00 93.38 179 VAL A N 1
ATOM 1348 C CA . VAL A 1 179 ? 10.998 3.864 -10.093 1.00 93.38 179 VAL A CA 1
ATOM 1349 C C . VAL A 1 179 ? 10.284 2.584 -9.654 1.00 93.38 179 VAL A C 1
ATOM 1351 O O . VAL A 1 179 ? 10.444 1.515 -10.242 1.00 93.38 179 VAL A O 1
ATOM 1354 N N . PHE A 1 180 ? 9.500 2.696 -8.589 1.00 94.69 180 PHE A N 1
ATOM 1355 C CA . PHE A 1 180 ? 8.867 1.586 -7.889 1.00 94.69 180 PHE A CA 1
ATOM 1356 C C . PHE A 1 180 ? 7.378 1.859 -7.703 1.00 94.69 180 PHE A C 1
ATOM 1358 O O . PHE A 1 180 ? 6.955 3.006 -7.552 1.00 94.69 180 PHE A O 1
ATOM 1365 N N . LEU A 1 181 ? 6.583 0.793 -7.644 1.00 96.38 181 LEU A N 1
ATOM 1366 C CA . LEU A 1 181 ? 5.216 0.864 -7.147 1.00 96.38 181 LEU A CA 1
ATOM 1367 C C . LEU A 1 181 ? 5.266 0.998 -5.621 1.00 96.38 181 LEU A C 1
ATOM 1369 O O . LEU A 1 181 ? 5.766 0.093 -4.952 1.00 96.38 181 LEU A O 1
ATOM 1373 N N . ARG A 1 182 ? 4.720 2.083 -5.071 1.00 97.44 182 ARG A N 1
ATOM 1374 C CA . ARG A 1 182 ? 4.479 2.248 -3.633 1.00 97.44 182 ARG A CA 1
ATOM 1375 C C . ARG A 1 182 ? 2.990 2.083 -3.371 1.00 97.44 182 ARG A C 1
ATOM 1377 O O . ARG A 1 182 ? 2.194 2.892 -3.834 1.00 97.44 182 ARG A O 1
ATOM 1384 N N . GLY A 1 183 ? 2.637 1.042 -2.626 1.00 98.00 183 GLY A N 1
ATOM 1385 C CA . GLY A 1 183 ? 1.363 0.975 -1.917 1.00 98.00 183 GLY A CA 1
ATOM 1386 C C . GLY A 1 183 ? 1.562 1.475 -0.495 1.00 98.00 183 GLY A C 1
ATOM 1387 O O . GLY A 1 183 ? 2.536 1.087 0.158 1.00 98.00 183 GLY A O 1
ATOM 1388 N N . GLU A 1 184 ? 0.660 2.309 -0.005 1.00 98.19 184 GLU A N 1
ATOM 1389 C CA . GLU A 1 184 ? 0.662 2.807 1.365 1.00 98.19 184 GLU A CA 1
ATOM 1390 C C . GLU A 1 184 ? -0.706 2.603 2.009 1.00 98.19 184 GLU A C 1
ATOM 1392 O O . GLU A 1 184 ? -1.745 2.558 1.355 1.00 98.19 184 GLU A O 1
ATOM 1397 N N . LEU A 1 185 ? -0.670 2.335 3.308 1.00 98.25 185 LEU A N 1
ATOM 1398 C CA . LEU A 1 185 ? -1.823 2.074 4.138 1.00 98.25 185 LEU A CA 1
ATOM 1399 C C . LEU A 1 185 ? -1.656 2.875 5.426 1.00 98.25 185 LEU A C 1
ATOM 1401 O O . LEU A 1 185 ? -0.758 2.586 6.218 1.00 98.25 185 LEU A O 1
ATOM 1405 N N . THR A 1 186 ? -2.527 3.852 5.635 1.00 97.00 186 THR A N 1
ATOM 1406 C CA . THR A 1 186 ? -2.598 4.644 6.865 1.00 97.00 186 THR A CA 1
ATOM 1407 C C . THR A 1 186 ? -3.744 4.129 7.726 1.00 97.00 186 THR A C 1
ATOM 1409 O O . THR A 1 186 ? -4.879 4.040 7.264 1.00 97.00 186 THR A O 1
ATOM 1412 N N . ASP A 1 187 ? -3.449 3.801 8.980 1.00 96.19 187 ASP A N 1
ATOM 1413 C CA . ASP A 1 187 ? -4.412 3.377 9.990 1.00 96.19 187 ASP A CA 1
ATOM 1414 C C . ASP A 1 187 ? -4.385 4.350 11.173 1.00 96.19 187 ASP A C 1
ATOM 1416 O O . ASP A 1 187 ? -3.437 4.391 11.960 1.00 96.19 187 ASP A O 1
ATOM 1420 N N . THR A 1 188 ? -5.451 5.139 11.286 1.00 94.25 188 THR A N 1
ATOM 1421 C CA . THR A 1 188 ? -5.814 5.888 12.500 1.00 94.25 188 THR A CA 1
ATOM 1422 C C . THR A 1 188 ? -7.156 5.422 13.077 1.00 94.25 188 THR A C 1
ATOM 1424 O O . THR A 1 188 ? -7.512 5.796 14.194 1.00 94.25 188 THR A O 1
ATOM 1427 N N . LEU A 1 189 ? -7.895 4.578 12.347 1.00 93.88 189 LEU A N 1
ATOM 1428 C CA . LEU A 1 189 ? -9.213 4.064 12.715 1.00 93.88 189 LEU A CA 1
ATOM 1429 C C . LEU A 1 189 ? -9.150 2.946 13.766 1.00 93.88 189 LEU A C 1
ATOM 1431 O O . LEU A 1 189 ? -10.077 2.793 14.557 1.00 93.88 189 LEU A O 1
ATOM 1435 N N . THR A 1 190 ? -8.115 2.107 13.799 1.00 92.31 190 THR A N 1
ATOM 1436 C CA . THR A 1 190 ? -8.199 0.844 14.558 1.00 92.31 190 THR A CA 1
ATOM 1437 C C . THR A 1 190 ? -7.363 0.797 15.828 1.00 92.31 190 THR A C 1
ATOM 1439 O O . THR A 1 190 ? -7.633 -0.039 16.702 1.00 92.31 190 THR A O 1
ATOM 1442 N N . GLY A 1 191 ? -6.345 1.656 15.934 1.00 88.44 191 GLY A N 1
ATOM 1443 C CA . GLY A 1 191 ? -5.336 1.585 16.991 1.00 88.44 191 GLY A CA 1
ATOM 1444 C C . GLY A 1 191 ? -4.665 0.208 17.085 1.00 88.44 191 GLY A C 1
ATOM 1445 O O . GLY A 1 191 ? -4.365 -0.242 18.191 1.00 88.44 191 GLY A O 1
ATOM 1446 N N . GLU A 1 192 ? -4.534 -0.503 15.961 1.00 91.50 192 GLU A N 1
ATOM 1447 C CA . GLU A 1 192 ? -3.808 -1.771 15.874 1.00 91.50 192 GLU A CA 1
ATOM 1448 C C . GLU A 1 192 ? -2.321 -1.552 16.170 1.00 91.50 192 GLU A C 1
ATOM 1450 O O . GLU A 1 192 ? -1.711 -0.588 15.713 1.00 91.50 192 GLU A O 1
ATOM 1455 N N . THR A 1 193 ? -1.739 -2.449 16.962 1.00 88.31 193 THR A N 1
ATOM 1456 C CA . THR A 1 193 ? -0.341 -2.373 17.401 1.00 88.31 193 THR A CA 1
ATOM 1457 C C . THR A 1 193 ? 0.507 -3.531 16.892 1.00 88.31 193 THR A C 1
ATOM 1459 O O . THR A 1 193 ? 1.729 -3.410 16.916 1.00 88.31 193 THR A O 1
ATOM 1462 N N . ASP A 1 194 ? -0.096 -4.619 16.394 1.00 91.62 194 ASP A N 1
ATOM 1463 C CA . ASP A 1 194 ? 0.622 -5.642 15.629 1.00 91.62 194 ASP A CA 1
ATOM 1464 C C . ASP A 1 194 ? 0.705 -5.212 14.151 1.00 91.62 194 ASP A C 1
ATOM 1466 O O . ASP A 1 194 ? -0.277 -5.358 13.413 1.00 91.62 194 ASP A O 1
ATOM 1470 N N . PRO A 1 195 ? 1.869 -4.744 13.652 1.00 92.81 195 PRO A N 1
ATOM 1471 C CA . PRO A 1 195 ? 2.006 -4.293 12.267 1.00 92.81 195 PRO A CA 1
ATOM 1472 C C . PRO A 1 195 ? 1.729 -5.412 11.252 1.00 92.81 195 PRO A C 1
ATOM 1474 O O . PRO A 1 195 ? 1.453 -5.148 10.079 1.00 92.81 195 PRO A O 1
ATOM 1477 N N . ARG A 1 196 ? 1.776 -6.684 11.667 1.00 95.62 196 ARG A N 1
ATOM 1478 C CA . ARG A 1 196 ? 1.551 -7.834 10.785 1.00 95.62 196 ARG A CA 1
ATOM 1479 C C . ARG A 1 196 ? 0.114 -7.896 10.265 1.00 95.62 196 ARG A C 1
ATOM 1481 O O . ARG A 1 196 ? -0.100 -8.476 9.197 1.00 95.62 196 ARG A O 1
ATOM 1488 N N . VAL A 1 197 ? -0.848 -7.301 10.972 1.00 96.38 197 VAL A N 1
ATOM 1489 C CA . VAL A 1 197 ? -2.251 -7.207 10.546 1.00 96.38 197 VAL A CA 1
ATOM 1490 C C . VAL A 1 197 ? -2.406 -6.252 9.348 1.00 96.38 197 VAL A C 1
ATOM 1492 O O . VAL A 1 197 ? -2.714 -6.753 8.261 1.00 96.38 197 VAL A O 1
ATOM 1495 N N . PRO A 1 198 ? -2.104 -4.939 9.446 1.00 96.44 198 PRO A N 1
ATOM 1496 C CA . PRO A 1 198 ? -2.178 -4.020 8.309 1.00 96.44 198 PRO A CA 1
ATOM 1497 C C . PRO A 1 198 ? -1.262 -4.438 7.152 1.00 96.44 198 PRO A C 1
ATOM 1499 O O . PRO A 1 198 ? -1.699 -4.417 6.002 1.00 96.44 198 PRO A O 1
ATOM 1502 N N . TYR A 1 199 ? -0.052 -4.955 7.415 1.00 97.88 199 TYR A N 1
ATOM 1503 C CA . TYR A 1 199 ? 0.779 -5.516 6.341 1.00 97.88 199 TYR A CA 1
ATOM 1504 C C . TYR A 1 199 ? 0.134 -6.710 5.625 1.00 97.88 199 TYR A C 1
ATOM 1506 O O . TYR A 1 199 ? 0.397 -6.907 4.442 1.00 97.88 199 TYR A O 1
ATOM 1514 N N . THR A 1 200 ? -0.704 -7.520 6.281 1.00 98.12 200 THR A N 1
ATOM 1515 C CA . THR A 1 200 ? -1.412 -8.621 5.602 1.00 98.12 200 THR A CA 1
ATOM 1516 C C . THR A 1 200 ? -2.454 -8.087 4.615 1.00 98.12 200 THR A C 1
ATOM 1518 O O . THR A 1 200 ? -2.595 -8.647 3.525 1.00 98.12 200 THR A O 1
ATOM 1521 N N . HIS A 1 201 ? -3.135 -6.987 4.948 1.00 98.25 201 HIS A N 1
ATOM 1522 C CA . HIS A 1 201 ? -4.083 -6.320 4.050 1.00 98.25 201 HIS A CA 1
ATOM 1523 C C . HIS A 1 201 ? -3.347 -5.607 2.903 1.00 98.25 201 HIS A C 1
ATOM 1525 O O . HIS A 1 201 ? -3.663 -5.823 1.732 1.00 98.25 201 HIS A O 1
ATOM 1531 N N . LEU A 1 202 ? -2.276 -4.870 3.211 1.00 98.50 202 LEU A N 1
ATOM 1532 C CA . LEU A 1 202 ? -1.447 -4.189 2.213 1.00 98.50 202 LEU A CA 1
ATOM 1533 C C . LEU A 1 202 ? -0.765 -5.173 1.240 1.00 98.50 202 LEU A C 1
ATOM 1535 O O . LEU A 1 202 ? -0.748 -4.941 0.036 1.00 98.50 202 LEU A O 1
ATOM 1539 N N . LEU A 1 203 ? -0.284 -6.329 1.714 1.00 98.56 203 LEU A N 1
ATOM 1540 C CA . LEU A 1 203 ? 0.265 -7.398 0.862 1.00 98.56 203 LEU A CA 1
ATOM 1541 C C . LEU A 1 203 ? -0.803 -8.162 0.061 1.00 98.56 203 LEU A C 1
ATOM 1543 O O . LEU A 1 203 ? -0.486 -8.802 -0.945 1.00 98.56 203 LEU A O 1
ATOM 1547 N N . HIS A 1 204 ? -2.070 -8.156 0.487 1.00 98.56 204 HIS A N 1
ATOM 1548 C CA . HIS A 1 204 ? -3.173 -8.599 -0.368 1.00 98.56 204 HIS A CA 1
ATOM 1549 C C . HIS A 1 204 ? -3.364 -7.612 -1.519 1.00 98.56 204 HIS A C 1
ATOM 1551 O O . HIS A 1 204 ? -3.248 -8.004 -2.680 1.00 98.56 204 HIS A O 1
ATOM 1557 N N . SER A 1 205 ? -3.530 -6.334 -1.188 1.00 98.56 205 SER A N 1
ATOM 1558 C CA . SER A 1 205 ? -3.689 -5.251 -2.153 1.00 98.56 205 SER A CA 1
ATOM 1559 C C . SER A 1 205 ? -2.541 -5.167 -3.165 1.00 98.56 205 SER A C 1
ATOM 1561 O O . SER A 1 205 ? -2.784 -5.106 -4.369 1.00 98.56 205 SER A O 1
ATOM 1563 N N . ALA A 1 206 ? -1.290 -5.290 -2.721 1.00 98.56 206 ALA A N 1
ATOM 1564 C CA . ALA A 1 206 ? -0.140 -5.208 -3.616 1.00 98.56 206 ALA A CA 1
ATOM 1565 C C . ALA A 1 206 ? -0.097 -6.363 -4.626 1.00 98.56 206 ALA A C 1
ATOM 1567 O O . ALA A 1 206 ? 0.348 -6.167 -5.752 1.00 98.56 206 ALA A O 1
ATOM 1568 N N . ARG A 1 207 ? -0.625 -7.549 -4.284 1.00 98.56 207 ARG A N 1
ATOM 1569 C CA . ARG A 1 207 ? -0.808 -8.641 -5.259 1.00 98.56 207 ARG A CA 1
ATOM 1570 C C . ARG A 1 207 ? -1.905 -8.333 -6.275 1.00 98.56 207 ARG A C 1
ATOM 1572 O O . ARG A 1 207 ? -1.749 -8.707 -7.434 1.00 98.56 207 ARG A O 1
ATOM 1579 N N . VAL A 1 208 ? -2.987 -7.666 -5.864 1.00 98.19 208 VAL A N 1
ATOM 1580 C CA . VAL A 1 208 ? -4.042 -7.201 -6.781 1.00 98.19 208 VAL A CA 1
ATOM 1581 C C . VAL A 1 208 ? -3.459 -6.187 -7.768 1.00 98.19 208 VAL A C 1
ATOM 1583 O O . VAL A 1 208 ? -3.584 -6.389 -8.975 1.00 98.19 208 VAL A O 1
ATOM 1586 N N . MET A 1 209 ? -2.736 -5.174 -7.279 1.00 97.94 209 MET A N 1
ATOM 1587 C CA . MET A 1 209 ? -2.128 -4.141 -8.125 1.00 97.94 209 MET A CA 1
ATOM 1588 C C . MET A 1 209 ? -1.017 -4.684 -9.032 1.00 97.94 209 MET A C 1
ATOM 1590 O O . MET A 1 209 ? -1.067 -4.449 -10.233 1.00 97.94 209 MET A O 1
ATOM 1594 N N . VAL A 1 210 ? -0.069 -5.483 -8.526 1.00 97.69 210 VAL A N 1
ATOM 1595 C CA . VAL A 1 210 ? 0.980 -6.116 -9.359 1.00 97.69 210 VAL A CA 1
ATOM 1596 C C . VAL A 1 210 ? 0.377 -6.981 -10.469 1.00 97.69 210 VAL A C 1
ATOM 1598 O O . VAL A 1 210 ? 0.835 -6.928 -11.611 1.00 97.69 210 VAL A O 1
ATOM 1601 N N . LY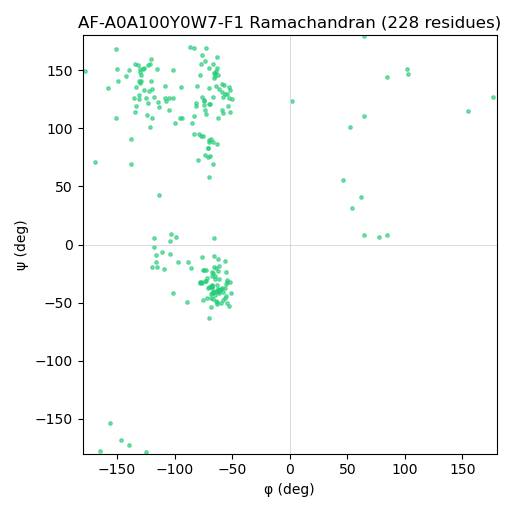S A 1 211 ? -0.684 -7.742 -10.165 1.00 97.69 211 LYS A N 1
ATOM 1602 C CA . LYS A 1 211 ? -1.400 -8.538 -11.168 1.00 97.69 211 LYS A CA 1
ATOM 1603 C C . LYS A 1 211 ? -2.107 -7.656 -12.202 1.00 97.69 211 LYS A C 1
ATOM 1605 O O . LYS A 1 211 ? -2.090 -8.000 -13.378 1.00 97.69 211 LYS A O 1
ATOM 1610 N N . ALA A 1 212 ? -2.726 -6.553 -11.779 1.00 97.12 212 ALA A N 1
ATOM 1611 C CA . ALA A 1 212 ? -3.405 -5.623 -12.679 1.00 97.12 212 ALA A CA 1
ATOM 1612 C C . ALA A 1 212 ? -2.422 -4.894 -13.610 1.00 97.12 212 ALA A C 1
ATOM 1614 O O . ALA A 1 212 ? -2.702 -4.761 -14.797 1.00 97.12 212 ALA A O 1
ATOM 1615 N N . LEU A 1 213 ? -1.266 -4.471 -13.091 1.00 96.31 213 LEU A N 1
ATOM 1616 C CA . LEU A 1 213 ? -0.201 -3.796 -13.843 1.00 96.31 213 LEU A CA 1
ATOM 1617 C C . LEU A 1 213 ? 0.492 -4.707 -14.867 1.00 96.31 213 LEU A C 1
ATOM 1619 O O . LEU A 1 213 ? 1.067 -4.203 -15.827 1.00 96.31 213 LEU A O 1
ATOM 1623 N N . GLY A 1 214 ? 0.452 -6.031 -14.678 1.00 96.50 214 GLY A N 1
ATOM 1624 C CA . GLY A 1 214 ? 1.081 -6.980 -15.601 1.00 96.50 214 GLY A CA 1
ATOM 1625 C C . GLY A 1 214 ? 2.599 -6.790 -15.698 1.00 96.50 214 GLY A C 1
ATOM 1626 O O . GLY A 1 214 ? 3.149 -6.819 -16.798 1.00 96.50 214 GLY A O 1
ATOM 1627 N N . CYS A 1 215 ? 3.258 -6.541 -14.559 1.00 95.31 215 CYS A N 1
ATOM 1628 C CA . CYS A 1 215 ? 4.683 -6.210 -14.489 1.00 95.31 215 CYS A CA 1
ATOM 1629 C C . CYS A 1 215 ? 5.547 -7.253 -15.227 1.00 95.31 215 CYS A C 1
ATOM 1631 O O . CYS A 1 215 ? 5.504 -8.440 -14.902 1.00 95.31 215 CYS A O 1
ATOM 1633 N N . ALA A 1 216 ? 6.385 -6.808 -16.165 1.00 94.81 216 ALA A N 1
ATOM 1634 C CA . ALA A 1 216 ? 7.165 -7.666 -17.061 1.00 94.81 216 ALA A CA 1
ATOM 1635 C C . ALA A 1 216 ? 8.213 -8.544 -16.347 1.00 94.81 216 ALA A C 1
ATOM 1637 O O . ALA A 1 216 ? 8.666 -9.541 -16.904 1.00 94.81 216 ALA A O 1
ATOM 1638 N N . ASN A 1 217 ? 8.604 -8.176 -15.124 1.00 94.31 217 ASN A N 1
ATOM 1639 C CA . ASN A 1 217 ? 9.557 -8.903 -14.284 1.00 94.31 217 ASN A CA 1
ATOM 1640 C C . ASN A 1 217 ? 8.898 -9.792 -13.206 1.00 94.31 217 ASN A C 1
ATOM 1642 O O . ASN A 1 217 ? 9.616 -10.318 -12.359 1.00 94.31 217 ASN A O 1
ATOM 1646 N N . GLU A 1 218 ? 7.565 -9.926 -13.212 1.00 96.00 218 GLU A N 1
ATOM 1647 C CA . GLU A 1 218 ? 6.779 -10.815 -12.334 1.00 96.00 218 GLU A CA 1
ATOM 1648 C C . GLU A 1 218 ? 7.173 -10.783 -10.830 1.00 96.00 218 GLU A C 1
ATOM 1650 O O . GLU A 1 218 ? 7.477 -11.822 -10.234 1.00 96.00 218 GLU A O 1
ATOM 1655 N N . PRO A 1 219 ? 7.177 -9.607 -10.165 1.00 96.62 219 PRO A N 1
ATOM 1656 C CA . PRO A 1 219 ? 7.677 -9.478 -8.799 1.00 96.62 219 PRO A CA 1
ATOM 1657 C C . PRO A 1 219 ? 6.806 -10.243 -7.789 1.00 96.62 219 PRO A C 1
ATOM 1659 O O . PRO A 1 219 ? 5.590 -10.056 -7.687 1.00 96.62 219 PRO A O 1
ATOM 1662 N N . VAL A 1 220 ? 7.444 -11.098 -6.985 1.00 97.44 220 VAL A N 1
ATOM 1663 C CA . VAL A 1 220 ? 6.747 -12.003 -6.059 1.00 97.44 220 VAL A CA 1
ATOM 1664 C C . VAL A 1 220 ? 6.394 -11.292 -4.750 1.00 97.44 220 VAL A C 1
ATOM 1666 O O . VAL A 1 220 ? 7.188 -11.247 -3.809 1.00 97.44 220 VAL A O 1
ATOM 1669 N N . VAL A 1 221 ? 5.170 -10.775 -4.651 1.00 98.12 221 VAL A N 1
ATOM 1670 C CA . VAL A 1 221 ? 4.615 -10.241 -3.394 1.00 98.12 221 VAL A CA 1
ATOM 1671 C C . VAL A 1 221 ? 4.072 -11.399 -2.532 1.00 98.12 221 VAL A C 1
ATOM 1673 O O . VAL A 1 221 ? 3.203 -12.146 -2.992 1.00 98.12 221 VAL A O 1
ATOM 1676 N N . PRO A 1 222 ? 4.548 -11.599 -1.284 1.00 97.50 222 PRO A N 1
ATOM 1677 C CA . PRO A 1 222 ? 4.129 -12.726 -0.452 1.00 97.50 222 PRO A CA 1
ATOM 1678 C C . PRO A 1 222 ? 2.705 -12.556 0.088 1.00 97.50 222 PRO A C 1
ATOM 1680 O O . PRO A 1 222 ? 2.203 -11.452 0.268 1.00 97.50 222 PRO A O 1
ATOM 1683 N N . ALA A 1 223 ? 2.066 -13.669 0.451 1.00 96.38 223 ALA A N 1
ATOM 1684 C CA . ALA A 1 223 ? 0.714 -13.648 1.013 1.00 96.38 223 ALA A CA 1
ATOM 1685 C C . ALA A 1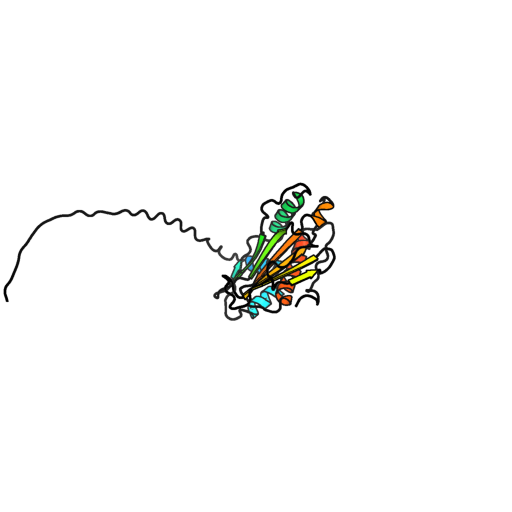 223 ? 0.623 -13.192 2.484 1.00 96.38 223 ALA A C 1
ATOM 1687 O O . ALA A 1 223 ? -0.485 -13.015 2.989 1.00 96.38 223 ALA A O 1
ATOM 1688 N N . ARG A 1 224 ? 1.759 -13.076 3.184 1.00 96.19 224 ARG A N 1
ATOM 1689 C CA . ARG A 1 224 ? 1.880 -12.727 4.609 1.00 96.19 224 ARG A CA 1
ATOM 1690 C C . ARG A 1 224 ? 3.201 -11.983 4.848 1.00 96.19 224 ARG A C 1
ATOM 1692 O O . ARG A 1 224 ? 4.171 -12.288 4.149 1.00 96.19 224 ARG A O 1
ATOM 1699 N N . PRO A 1 225 ? 3.287 -11.083 5.843 1.00 95.50 225 PRO A N 1
ATOM 1700 C CA . PRO A 1 225 ? 4.542 -10.425 6.192 1.00 95.50 225 PRO A CA 1
ATOM 1701 C C . PRO A 1 225 ? 5.575 -11.430 6.741 1.00 95.50 225 PRO A C 1
ATOM 1703 O O . PRO A 1 225 ? 5.202 -12.351 7.485 1.00 95.50 225 PRO A O 1
ATOM 1706 N N . PRO A 1 226 ? 6.874 -11.264 6.423 1.00 93.81 226 PRO A N 1
ATOM 1707 C CA . PRO A 1 226 ? 7.932 -12.156 6.898 1.00 93.81 226 PRO A CA 1
ATOM 1708 C C . PRO A 1 226 ? 8.061 -12.108 8.426 1.00 93.81 226 PRO A C 1
ATOM 1710 O O . PRO A 1 226 ? 7.617 -11.161 9.072 1.00 93.81 226 PRO A O 1
ATOM 1713 N N . ALA A 1 227 ? 8.690 -13.118 9.031 1.00 91.88 227 ALA A N 1
ATOM 1714 C CA . ALA A 1 227 ? 8.862 -13.209 10.490 1.00 91.88 227 ALA A CA 1
ATOM 1715 C C . ALA A 1 227 ? 9.766 -12.108 11.100 1.00 91.88 227 ALA A C 1
ATOM 1717 O O . ALA A 1 227 ? 9.842 -11.974 12.319 1.00 91.88 227 ALA A O 1
ATOM 1718 N N . SER A 1 228 ? 10.451 -11.327 10.259 1.00 89.56 228 SER A N 1
ATOM 1719 C CA . SER A 1 228 ? 11.216 -10.137 10.645 1.00 89.56 228 SER A CA 1
ATOM 1720 C C . SER A 1 228 ? 10.341 -8.920 10.963 1.00 89.56 228 SER A C 1
ATOM 1722 O O . SER A 1 228 ? 10.802 -8.044 11.686 1.00 89.56 228 SER A O 1
ATOM 1724 N N . VAL A 1 229 ? 9.097 -8.869 10.468 1.00 89.88 229 VAL A N 1
ATOM 1725 C CA . VAL A 1 229 ? 8.114 -7.839 10.840 1.00 89.88 229 VAL A CA 1
ATOM 1726 C C . VAL A 1 229 ? 7.588 -8.132 12.245 1.00 89.88 229 VAL A C 1
ATOM 1728 O O . VAL A 1 229 ? 7.061 -9.226 12.490 1.00 89.88 229 VAL A O 1
ATOM 1731 N N . ARG A 1 230 ? 7.737 -7.150 13.133 1.00 80.81 230 ARG A N 1
ATOM 1732 C CA . ARG A 1 230 ? 7.379 -7.142 14.554 1.00 80.81 230 ARG A CA 1
ATOM 1733 C C . ARG A 1 230 ? 6.869 -5.762 14.931 1.00 80.81 230 ARG A C 1
ATOM 1735 O O . ARG A 1 230 ? 7.367 -4.810 14.290 1.00 80.81 230 ARG A O 1
#

pLDDT: mean 84.88, std 17.98, range [37.53, 98.56]

Radius of gyration: 25.7 Å; Cα contacts (8 Å, |Δi|>4): 408; chains: 1; bounding box: 61×79×66 Å

Secondary structure (DSSP, 8-state):
------------------------------PPPPTTHHHHHHHHH-HHHHHHHHHHTTTS--EEE-SS-HHHHHHHHHHHHHH--TTSPPP---EEEEEEEE-SSS--EEEEEEEE---TTT---SSTT-EEEE-SSSEEEEEEE--TT-SSSSTT-EEEEEEE--PPTT--TTHHHH-EEEEEEEESSS----THHHHHHHHHHHHHHHHHHT-TT-----SS--TT--

Nearest PDB structures (foldseek):
  2e3n-assembly1_A  TM=2.728E-01  e=6.325E-02  Homo sapiens
  2e3p-assembly2_B  TM=2.353E-01  e=7.127E-02  Homo sapiens
  5f7w-assembly1_A  TM=2.142E-01  e=4.982E-02  Helicobacter pylori
  2e3r-assembly1_A  TM=2.685E-01  e=2.495E-01  Homo sapiens
  2r55-assembly2_B  TM=2.470E-01  e=6.108E-01  Homo sapiens

Foldseek 3Di:
DDYDDDDDDDDDDDPPPPPPPPPPPPPPPPPDQDPCQVVQCCLQLNPVLVVVLCVLPVVWDKGKHFPDHLLVVLVLQLVQLQPDDPPDDDDDKDKGFRMWIDTPDDKIKTKIKTKDQQFLVHDEEPDPPKGWDDPDDFKIKIKDAADAPPPDPQHLKIKIKIWGQFAAPPHDPCSSGGMTMIMMIITSHRSDDQVQSVVLSSLSNVVSNSVSRVRPVSTDRDNTDDPPRD

Organism: NCBI:txid936756